Protein AF-A0A7S0E620-F1 (afdb_monomer_lite)

Secondary structure (DSSP, 8-state):
-HHHHHHHHHHHHHHHHHHHHS--SS---S--EEEE-S-TTSS-HHHHHHHHHHHHHTT-EEEEEES-STT-HHHHHHHHHH--SEEEE-TT--HHHHHHHHHHT--EEE-HHHHHHTT---GGGSHHHHHHHTT--EEE--SSHHHHT--HHHHHHHHHHHHT--HHHHHHHHHHHHHHSSS-HHHHHHHHHHHHHHHHHHHS---TTT------

pLDDT: mean 90.53, std 15.12, range [30.64, 98.69]

Radius of gyration: 18.93 Å; chains: 1; bounding box: 38×47×54 Å

Sequence (216 aa):
SLEDARETISIAIDAYESQSKGGGLRGGGVLVGVEMGGNPLRGNWDEFRPLFQQARDAGLRVSLHFAENKGYEDEHEKILEFGPDRLGHAVFMSQNITEKVLQKRTPVEVCITCHEAYYKVDRKKNVFGVLKSRNHPAVLCCDNACLLHTILSKEWEVAIETFKLTAEDVQQMILDNVDAIFADNVTKQKLRVQCENRIKSLFTKSDTSRYKISFT

Foldseek 3Di:
DLVVLLVVLVVLLVQLVVQVPPPDPDPDRPAAADEDDDDPVDDACVSCLVSRVVSVVSPHAYEYAACLDEPPQVRNVVVVVSPGQAYEANFHDDPVSLVSCLVSLRAYEHAQLCCCPPVVDDSLRGCVLVCVVSVRHYHYDNVCCVVSVDDSVVSVVSCCVNNVQDLVNVLVNCLSVLVSDSDDPVVSVVVNVVSVVVSCVVPVPPPVPPPPPPDD

Structure (mmCIF, N/CA/C/O backbone):
data_AF-A0A7S0E620-F1
#
_entry.id   AF-A0A7S0E620-F1
#
loop_
_atom_site.group_PDB
_atom_site.id
_atom_site.type_symbol
_atom_site.label_atom_id
_atom_site.label_alt_id
_atom_site.label_comp_id
_atom_site.label_asym_id
_atom_site.label_entity_id
_atom_site.label_seq_id
_atom_site.pdbx_PDB_ins_code
_atom_site.Cartn_x
_atom_site.Cartn_y
_atom_site.Cartn_z
_atom_site.occupancy
_atom_site.B_iso_or_equiv
_atom_site.auth_seq_id
_atom_site.auth_comp_id
_atom_site.auth_asym_id
_atom_site.auth_atom_id
_atom_site.pdbx_PDB_model_num
ATOM 1 N N . SER A 1 1 ? 18.032 -7.663 -9.673 1.00 85.94 1 SER A N 1
ATOM 2 C CA . SER A 1 1 ? 18.415 -7.121 -10.994 1.00 85.94 1 SER A CA 1
ATOM 3 C C . SER A 1 1 ? 17.194 -7.234 -11.912 1.00 85.94 1 SER A C 1
ATOM 5 O O . SER A 1 1 ? 16.187 -7.777 -11.466 1.00 85.94 1 SER A O 1
ATOM 7 N N . LEU A 1 2 ? 17.231 -6.748 -13.161 1.00 90.88 2 LEU A N 1
ATOM 8 C CA . LEU A 1 2 ? 16.135 -7.016 -14.111 1.00 90.88 2 LEU A CA 1
ATOM 9 C C . LEU A 1 2 ? 16.019 -8.517 -14.443 1.00 90.88 2 LEU A C 1
ATOM 11 O O . LEU A 1 2 ? 14.920 -9.022 -14.659 1.00 90.88 2 LEU A O 1
ATOM 15 N N . GLU A 1 3 ? 17.146 -9.230 -14.454 1.00 93.12 3 GLU A N 1
ATOM 16 C CA . GLU A 1 3 ? 17.208 -10.678 -14.667 1.00 93.12 3 GLU A CA 1
ATOM 17 C C . GLU A 1 3 ? 16.535 -11.434 -13.516 1.00 93.12 3 GLU A C 1
ATOM 19 O O . GLU A 1 3 ? 15.597 -12.189 -13.762 1.00 93.12 3 GLU A O 1
ATOM 24 N N . ASP A 1 4 ? 16.896 -11.119 -12.268 1.00 92.19 4 ASP A N 1
ATOM 25 C CA . ASP A 1 4 ? 16.291 -11.740 -11.080 1.00 92.19 4 ASP A CA 1
ATOM 26 C C . ASP A 1 4 ? 14.774 -11.483 -11.033 1.00 92.19 4 ASP A C 1
ATOM 28 O O . ASP A 1 4 ? 13.994 -12.355 -10.653 1.00 92.19 4 ASP A O 1
ATOM 32 N N . ALA A 1 5 ? 14.332 -10.282 -11.433 1.00 93.81 5 ALA A N 1
ATOM 33 C CA . ALA A 1 5 ? 12.910 -9.948 -11.487 1.00 93.81 5 ALA A CA 1
ATOM 34 C C . ALA A 1 5 ? 12.176 -10.768 -12.555 1.00 93.81 5 ALA A C 1
ATOM 36 O O . ALA A 1 5 ? 11.073 -11.247 -12.306 1.00 93.81 5 ALA A O 1
ATOM 37 N N . ARG A 1 6 ? 12.786 -10.970 -13.729 1.00 96.44 6 ARG A N 1
ATOM 38 C CA . ARG A 1 6 ? 12.220 -11.812 -14.791 1.00 96.44 6 ARG A CA 1
ATOM 39 C C . ARG A 1 6 ? 12.080 -13.260 -14.331 1.00 96.44 6 ARG A C 1
ATOM 41 O O . ARG A 1 6 ? 11.017 -13.845 -14.519 1.00 96.44 6 ARG A O 1
ATOM 48 N N . GLU A 1 7 ? 13.125 -13.812 -13.720 1.00 97.25 7 GLU A N 1
ATOM 49 C CA . GLU A 1 7 ? 13.103 -15.169 -13.170 1.00 97.25 7 GLU A CA 1
ATOM 50 C C . GLU A 1 7 ? 12.020 -15.308 -12.092 1.00 97.25 7 GLU A C 1
ATOM 52 O O . GLU A 1 7 ? 11.172 -16.197 -12.174 1.00 97.25 7 GLU A O 1
ATOM 57 N N . THR A 1 8 ? 11.976 -14.373 -11.139 1.00 96.62 8 THR A N 1
ATOM 58 C CA . THR A 1 8 ? 10.987 -14.364 -10.050 1.00 96.62 8 THR A CA 1
ATOM 59 C C . THR A 1 8 ? 9.556 -14.323 -10.584 1.00 96.62 8 THR A C 1
ATOM 61 O O . THR A 1 8 ? 8.703 -15.075 -10.118 1.00 96.62 8 THR A O 1
ATOM 64 N N . ILE A 1 9 ? 9.283 -13.471 -11.577 1.00 97.56 9 ILE A N 1
ATOM 65 C CA . ILE A 1 9 ? 7.953 -13.360 -12.185 1.00 97.56 9 ILE A CA 1
ATOM 66 C C . ILE A 1 9 ? 7.578 -14.648 -12.925 1.00 97.56 9 ILE A C 1
ATOM 68 O O . ILE A 1 9 ? 6.450 -15.111 -12.775 1.00 97.56 9 ILE A O 1
ATOM 72 N N . SER A 1 10 ? 8.513 -15.265 -13.656 1.00 97.94 10 SER A N 1
ATOM 73 C CA . SER A 1 10 ? 8.272 -16.554 -14.320 1.00 97.94 10 SER A CA 1
ATOM 74 C C . SER A 1 10 ? 7.906 -17.643 -13.308 1.00 97.94 10 SER A C 1
ATOM 76 O O . SER A 1 10 ? 6.883 -18.304 -13.461 1.00 97.94 10 SER A O 1
ATOM 78 N N . ILE A 1 11 ? 8.689 -17.776 -12.231 1.00 96.81 11 ILE A N 1
ATOM 79 C CA . ILE A 1 11 ? 8.435 -18.752 -11.161 1.00 96.81 11 ILE A CA 1
ATOM 80 C C . ILE A 1 11 ? 7.079 -18.488 -10.495 1.00 96.81 11 ILE A C 1
ATOM 82 O O . ILE A 1 11 ? 6.331 -19.425 -10.213 1.00 96.81 11 ILE A O 1
ATOM 86 N N . ALA A 1 12 ? 6.744 -17.219 -10.247 1.00 96.31 12 ALA A N 1
ATOM 87 C CA . ALA A 1 12 ? 5.470 -16.838 -9.651 1.00 96.31 12 ALA A CA 1
ATOM 88 C C . ALA A 1 12 ? 4.282 -17.238 -10.540 1.00 96.31 12 ALA A C 1
ATOM 90 O O . ALA A 1 12 ? 3.304 -17.791 -10.037 1.00 96.31 12 ALA A O 1
ATOM 91 N N . ILE A 1 13 ? 4.367 -17.008 -11.852 1.00 96.06 13 ILE A N 1
ATOM 92 C CA . ILE A 1 13 ? 3.321 -17.401 -12.806 1.00 96.06 13 ILE A CA 1
ATOM 93 C C . ILE A 1 13 ? 3.164 -18.926 -12.831 1.00 96.06 13 ILE A C 1
ATOM 95 O O . ILE A 1 13 ? 2.057 -19.426 -12.623 1.00 96.06 13 ILE A O 1
ATOM 99 N N . ASP A 1 14 ? 4.262 -19.671 -12.979 1.00 94.88 14 ASP A N 1
ATOM 100 C CA . ASP A 1 14 ? 4.233 -21.138 -13.021 1.00 94.88 14 ASP A CA 1
ATOM 101 C C . ASP A 1 14 ? 3.629 -21.735 -11.738 1.00 94.88 14 ASP A C 1
ATOM 103 O O . ASP A 1 14 ? 2.789 -22.645 -11.783 1.00 94.88 14 ASP A O 1
ATOM 107 N N . ALA A 1 15 ? 4.008 -21.194 -10.575 1.00 93.25 15 ALA A N 1
ATOM 108 C CA . ALA A 1 15 ? 3.460 -21.598 -9.285 1.00 93.25 15 ALA A CA 1
ATOM 109 C C . ALA A 1 15 ? 1.963 -21.265 -9.166 1.00 93.25 15 ALA A C 1
ATOM 111 O O . ALA A 1 15 ? 1.183 -22.112 -8.718 1.00 93.25 15 ALA A O 1
ATOM 112 N N . TYR A 1 16 ? 1.553 -20.066 -9.598 1.00 92.19 16 TYR A N 1
ATOM 113 C CA . TYR A 1 16 ? 0.163 -19.602 -9.571 1.00 92.19 16 TYR A CA 1
ATOM 114 C C . TYR A 1 16 ? -0.762 -20.437 -10.468 1.00 92.19 16 TYR A C 1
ATOM 116 O O . TYR A 1 16 ? -1.882 -20.792 -10.084 1.00 92.19 16 TYR A O 1
ATOM 124 N N . GLU A 1 17 ? -0.299 -20.814 -11.655 1.00 90.19 17 GLU A N 1
ATOM 125 C CA . GLU A 1 17 ? -1.063 -21.690 -12.536 1.00 90.19 17 GLU A CA 1
ATOM 126 C C . GLU A 1 17 ? -1.155 -23.116 -11.989 1.00 90.19 17 GLU A C 1
ATOM 128 O O . GLU A 1 17 ? -2.213 -23.750 -12.057 1.00 90.19 17 GLU A O 1
ATOM 133 N N . SER A 1 18 ? -0.059 -23.624 -11.423 1.00 88.88 18 SER A N 1
ATOM 134 C CA . SER A 1 18 ? 0.009 -24.983 -10.882 1.00 88.88 18 SER A CA 1
ATOM 135 C C . SER A 1 18 ? -0.943 -25.175 -9.700 1.00 88.88 18 SER A C 1
ATOM 137 O O . SER A 1 18 ? -1.674 -26.167 -9.655 1.00 88.88 18 SER A O 1
ATOM 139 N N . GLN A 1 19 ? -1.020 -24.203 -8.780 1.00 87.38 19 GLN A N 1
ATOM 140 C CA . GLN A 1 19 ? -1.990 -24.242 -7.674 1.00 87.38 19 GLN A CA 1
ATOM 141 C C . GLN A 1 19 ? -3.447 -24.174 -8.165 1.00 87.38 19 GLN A C 1
ATOM 143 O O . GLN A 1 19 ? -4.337 -24.740 -7.531 1.00 87.38 19 GLN A 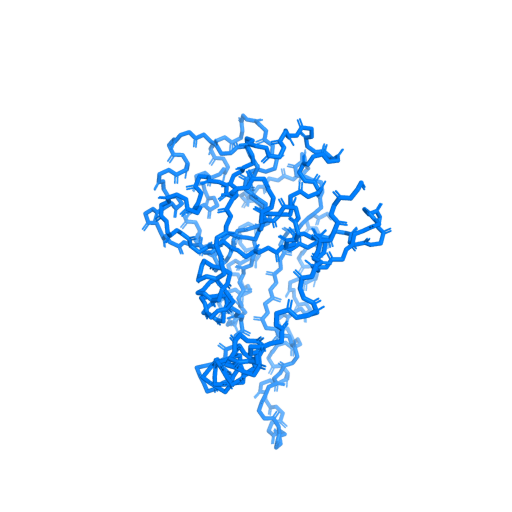O 1
ATOM 148 N N . SER A 1 20 ? -3.696 -23.525 -9.307 1.00 70.81 20 SER A N 1
ATOM 149 C CA . SER A 1 20 ? -5.040 -23.345 -9.870 1.00 70.81 20 SER A CA 1
ATOM 150 C C . SER A 1 20 ? -5.560 -24.604 -10.578 1.00 70.81 20 SER A C 1
ATOM 152 O O . SER A 1 20 ? -6.764 -24.854 -10.593 1.00 70.81 20 SER A O 1
ATOM 154 N N . LYS A 1 21 ? -4.662 -25.441 -11.117 1.00 64.19 21 LYS A N 1
ATOM 155 C CA . LYS A 1 21 ? -4.990 -26.707 -11.806 1.00 64.19 21 LYS A CA 1
ATOM 156 C C . LYS A 1 21 ? -5.215 -27.890 -10.840 1.00 64.19 21 LYS A C 1
ATOM 158 O O . LYS A 1 21 ? -5.783 -28.903 -11.237 1.00 64.19 21 LYS A O 1
ATOM 163 N N . GLY A 1 22 ? -4.795 -27.773 -9.576 1.00 57.44 22 GLY A N 1
ATOM 164 C CA . GLY A 1 22 ? -4.661 -28.891 -8.628 1.00 57.44 22 GLY A CA 1
ATOM 165 C C . GLY A 1 22 ? -5.920 -29.408 -7.913 1.00 57.44 22 GLY A C 1
ATOM 166 O O . GLY A 1 22 ? -5.788 -30.342 -7.129 1.00 57.44 22 GLY A O 1
ATOM 167 N N . GLY A 1 23 ? -7.118 -28.844 -8.123 1.00 46.34 23 GLY A N 1
ATOM 168 C CA . GLY A 1 23 ? -8.400 -29.438 -7.679 1.00 46.34 23 GLY A CA 1
ATOM 169 C C . GLY A 1 23 ? -8.529 -29.843 -6.194 1.00 46.34 23 GLY A C 1
ATOM 170 O O . GLY A 1 23 ? -9.404 -30.637 -5.849 1.00 46.34 23 GLY A O 1
ATOM 171 N N . GLY A 1 24 ? -7.669 -29.345 -5.302 1.00 42.50 24 GLY A N 1
ATOM 172 C CA . GLY A 1 24 ? -7.665 -29.718 -3.890 1.00 42.50 24 GLY A CA 1
ATOM 173 C C . GLY A 1 24 ? -8.804 -29.045 -3.127 1.00 42.50 24 GLY A C 1
ATOM 174 O O . GLY A 1 24 ? -8.999 -27.839 -3.228 1.00 42.50 24 GLY A O 1
ATOM 175 N N . LEU A 1 25 ? -9.521 -29.824 -2.312 1.00 40.50 25 LEU A N 1
ATOM 176 C CA . LEU A 1 25 ? -10.699 -29.487 -1.485 1.00 40.50 25 LEU A CA 1
ATOM 177 C C . LEU A 1 25 ? -10.496 -28.380 -0.413 1.00 40.50 25 LEU A C 1
ATOM 179 O O . LEU A 1 25 ? -11.262 -28.278 0.545 1.00 40.50 25 LEU A O 1
ATOM 183 N N . ARG A 1 26 ? -9.488 -27.521 -0.569 1.00 44.22 26 ARG A N 1
ATOM 184 C CA . ARG A 1 26 ? -9.335 -26.230 0.109 1.00 44.22 26 ARG A CA 1
ATOM 185 C C . ARG A 1 26 ? -9.048 -25.185 -0.968 1.00 44.22 26 ARG A C 1
ATOM 187 O O . ARG A 1 26 ? -7.893 -24.941 -1.289 1.00 44.22 26 ARG A O 1
ATOM 194 N N . GLY A 1 27 ? -10.099 -24.615 -1.559 1.00 44.00 27 GLY A N 1
ATOM 195 C CA . GLY A 1 27 ? -9.957 -23.505 -2.503 1.00 44.00 27 GLY A CA 1
ATOM 196 C C . GLY A 1 27 ? -9.117 -22.391 -1.875 1.00 44.00 27 GLY A C 1
ATOM 197 O O . GLY A 1 27 ? -9.493 -21.858 -0.835 1.00 44.00 27 GLY A O 1
ATOM 198 N N . GLY A 1 28 ? -7.954 -22.107 -2.454 1.00 58.75 28 GLY A N 1
ATOM 199 C CA . GLY A 1 28 ? -7.023 -21.111 -1.930 1.00 58.75 28 GLY A CA 1
ATOM 200 C C . GLY A 1 28 ? -5.583 -21.489 -2.229 1.00 58.75 28 GLY A C 1
ATOM 201 O O . GLY A 1 28 ? -4.898 -22.056 -1.382 1.00 58.75 28 GLY A O 1
ATOM 202 N N . GLY A 1 29 ? -5.127 -21.180 -3.441 1.00 73.69 29 GLY A N 1
ATOM 203 C CA . GLY A 1 29 ? -3.698 -21.146 -3.719 1.00 73.69 29 GLY A CA 1
ATOM 204 C C . GLY A 1 29 ? -2.985 -20.166 -2.779 1.00 73.69 29 GLY A C 1
ATOM 205 O O . GLY A 1 29 ? -3.572 -19.171 -2.355 1.00 73.69 29 GLY A O 1
ATOM 206 N N . VAL A 1 30 ? -1.743 -20.471 -2.406 1.00 84.12 30 VAL A N 1
ATOM 207 C CA . VAL A 1 30 ? -0.972 -19.673 -1.434 1.00 84.12 30 VAL A CA 1
ATOM 208 C C . VAL A 1 30 ? -0.365 -18.420 -2.059 1.00 84.12 30 VAL A C 1
ATOM 210 O O . VAL A 1 30 ? -0.164 -17.425 -1.367 1.00 84.12 30 VAL A O 1
ATOM 213 N N . LEU A 1 31 ? -0.094 -18.454 -3.364 1.00 92.38 31 LEU A N 1
ATOM 214 C CA . LEU A 1 31 ? 0.428 -17.315 -4.100 1.00 92.38 31 LEU A CA 1
ATOM 215 C C . LEU A 1 31 ? -0.738 -16.504 -4.666 1.00 92.38 31 LEU A C 1
ATOM 217 O O . LEU A 1 31 ? -1.555 -17.028 -5.417 1.00 92.38 31 LEU A O 1
ATOM 221 N N . VAL A 1 32 ? -0.832 -15.228 -4.302 1.00 93.69 32 VAL A N 1
ATOM 222 C CA . VAL A 1 32 ? -1.973 -14.368 -4.679 1.00 93.69 32 VAL A CA 1
ATOM 223 C C . VAL A 1 32 ? -1.565 -13.132 -5.474 1.00 93.69 32 VAL A C 1
ATOM 225 O O . VAL A 1 32 ? -2.414 -12.465 -6.064 1.00 93.69 32 VAL A O 1
ATOM 228 N N . GLY A 1 33 ? -0.275 -12.817 -5.501 1.00 96.06 33 GLY A N 1
ATOM 229 C CA . GLY A 1 33 ? 0.243 -11.641 -6.171 1.00 96.06 33 GLY A CA 1
ATOM 230 C C . GLY A 1 33 ? 1.756 -11.541 -6.088 1.00 96.06 33 GLY A C 1
ATOM 231 O O . GLY A 1 33 ? 2.414 -12.377 -5.470 1.00 96.06 33 GLY A O 1
ATOM 232 N N . VAL A 1 34 ? 2.273 -10.497 -6.718 1.00 97.69 34 VAL A N 1
ATOM 233 C CA . VAL A 1 34 ? 3.689 -10.136 -6.756 1.00 97.69 34 VAL A CA 1
ATOM 234 C C . VAL A 1 34 ? 3.859 -8.683 -6.337 1.00 97.69 34 VAL A C 1
ATOM 236 O O . VAL A 1 34 ? 2.945 -7.867 -6.491 1.00 97.69 34 VAL A O 1
ATOM 239 N N . GLU A 1 35 ? 5.036 -8.363 -5.815 1.00 96.44 35 GLU A N 1
ATOM 240 C CA . GLU A 1 35 ? 5.380 -7.016 -5.382 1.00 96.44 35 GLU A CA 1
ATOM 241 C C . GLU A 1 35 ? 6.769 -6.607 -5.869 1.00 96.44 35 GLU A C 1
ATOM 243 O O . GLU A 1 35 ? 7.681 -7.434 -5.917 1.00 96.44 35 GLU A O 1
ATOM 248 N N . MET A 1 36 ? 6.923 -5.330 -6.228 1.00 93.19 36 MET A N 1
ATOM 249 C CA . MET A 1 36 ? 8.237 -4.718 -6.431 1.00 93.19 36 MET A CA 1
ATOM 250 C C . MET A 1 36 ? 8.667 -3.970 -5.174 1.00 93.19 36 MET A C 1
ATOM 252 O O . MET A 1 36 ? 8.027 -2.985 -4.810 1.00 93.19 36 MET A O 1
ATOM 256 N N . GLY A 1 37 ? 9.780 -4.400 -4.584 1.00 88.00 37 GLY A N 1
ATOM 257 C CA . GLY A 1 37 ? 10.518 -3.662 -3.558 1.00 88.00 37 GLY A CA 1
ATOM 258 C C . GLY A 1 37 ? 12.003 -3.553 -3.916 1.00 88.00 37 GLY A C 1
ATOM 259 O O . GLY A 1 37 ? 12.407 -3.811 -5.052 1.00 88.00 37 GLY A O 1
ATOM 260 N N . GLY A 1 38 ? 12.840 -3.204 -2.940 1.00 87.00 38 GLY A N 1
ATOM 261 C CA . GLY A 1 38 ? 14.294 -3.109 -3.107 1.00 87.00 38 GLY A CA 1
ATOM 262 C C . GLY A 1 38 ? 14.806 -1.673 -3.035 1.00 87.00 38 GLY A C 1
ATOM 263 O O . GLY A 1 38 ? 14.247 -0.850 -2.325 1.00 87.00 38 GLY A O 1
ATOM 264 N N . ASN A 1 39 ? 15.917 -1.373 -3.715 1.00 88.75 39 ASN A N 1
ATOM 265 C CA . ASN A 1 39 ? 16.466 -0.016 -3.728 1.00 88.75 39 ASN A CA 1
ATOM 266 C C . ASN A 1 39 ? 15.755 0.813 -4.810 1.00 88.75 39 ASN A C 1
ATOM 268 O O . ASN A 1 39 ? 16.028 0.579 -5.990 1.00 88.75 39 ASN A O 1
ATOM 272 N N . PRO A 1 40 ? 14.930 1.808 -4.442 1.00 86.31 40 PRO A N 1
ATOM 273 C CA . PRO A 1 40 ? 14.127 2.550 -5.406 1.00 86.31 40 PRO A CA 1
ATOM 274 C C . PRO A 1 40 ? 14.979 3.478 -6.291 1.00 86.31 40 PRO A C 1
ATOM 276 O O . PRO A 1 40 ? 14.474 4.046 -7.247 1.00 86.31 40 PRO A O 1
ATOM 279 N N . LEU A 1 41 ? 16.276 3.661 -6.005 1.00 87.94 41 LEU A N 1
ATOM 280 C CA . LEU A 1 41 ? 17.216 4.413 -6.851 1.00 87.94 41 LEU A CA 1
ATOM 281 C C . LEU A 1 41 ? 17.872 3.549 -7.941 1.00 87.94 41 LEU A C 1
ATOM 283 O O . LEU A 1 41 ? 18.778 4.017 -8.635 1.00 87.94 41 LEU A O 1
ATOM 287 N N . ARG A 1 42 ? 17.507 2.265 -8.052 1.00 86.75 42 ARG A N 1
ATOM 288 C CA . ARG A 1 42 ? 18.087 1.342 -9.034 1.00 86.75 42 ARG A CA 1
ATOM 289 C C . ARG A 1 42 ? 17.020 0.764 -9.949 1.00 86.75 42 ARG A C 1
ATOM 291 O O . ARG A 1 42 ? 16.009 0.255 -9.488 1.00 86.75 42 ARG A O 1
ATOM 298 N N . GLY A 1 43 ? 17.357 0.713 -11.236 1.00 84.50 43 GLY A N 1
ATOM 299 C CA . GLY A 1 43 ? 16.463 0.226 -12.279 1.00 84.50 43 GLY A CA 1
ATOM 300 C C . GLY A 1 43 ? 15.631 1.349 -12.893 1.00 84.50 43 GLY A C 1
ATOM 301 O O . GLY A 1 43 ? 15.778 2.510 -12.522 1.00 84.50 43 GLY A O 1
ATOM 302 N N . ASN A 1 44 ? 14.802 0.994 -13.868 1.00 88.50 44 ASN A N 1
ATOM 303 C CA . ASN A 1 44 ? 13.879 1.900 -14.538 1.00 88.50 44 ASN A CA 1
ATOM 304 C C . ASN A 1 44 ? 12.521 1.207 -14.652 1.00 88.50 44 ASN A C 1
ATOM 306 O O . ASN A 1 44 ? 12.443 0.120 -15.229 1.00 88.50 44 ASN A O 1
ATOM 310 N N . TRP A 1 45 ? 11.457 1.832 -14.138 1.00 93.81 45 TRP A N 1
ATOM 311 C CA . TRP A 1 45 ? 10.100 1.292 -14.219 1.00 93.81 45 TRP A CA 1
ATOM 312 C C . TRP A 1 45 ? 9.702 0.800 -15.619 1.00 93.81 45 TRP A C 1
ATOM 314 O O . TRP A 1 45 ? 9.056 -0.241 -15.731 1.00 93.81 45 TRP A O 1
ATOM 324 N N . ASP A 1 46 ? 10.123 1.479 -16.691 1.00 95.31 46 ASP A N 1
ATOM 325 C CA . ASP A 1 46 ? 9.780 1.083 -18.063 1.00 95.31 46 ASP A CA 1
ATOM 326 C C . ASP A 1 46 ? 10.301 -0.323 -18.426 1.00 95.31 46 ASP A C 1
ATOM 328 O O . ASP A 1 46 ? 9.677 -1.024 -19.223 1.00 95.31 46 ASP A O 1
ATOM 332 N N . GLU A 1 47 ? 11.400 -0.771 -17.810 1.00 95.31 47 GLU A N 1
ATOM 333 C CA . GLU A 1 47 ? 11.959 -2.116 -18.003 1.00 95.31 47 GLU A CA 1
ATOM 334 C C . GLU A 1 47 ? 11.213 -3.182 -17.187 1.00 95.31 47 GLU A C 1
ATOM 336 O O . GLU A 1 47 ? 11.082 -4.326 -17.629 1.00 95.31 47 GLU A O 1
ATOM 341 N N . PHE A 1 48 ? 10.697 -2.818 -16.009 1.00 96.00 48 PHE A N 1
ATOM 342 C CA . PHE A 1 48 ? 9.955 -3.730 -15.130 1.00 96.00 48 PHE A CA 1
ATOM 343 C C . PHE A 1 48 ? 8.475 -3.838 -15.500 1.00 96.00 48 PHE A C 1
ATOM 345 O O . PHE A 1 48 ? 7.869 -4.894 -15.303 1.00 96.00 48 PHE A O 1
ATOM 352 N N . ARG A 1 49 ? 7.884 -2.784 -16.072 1.00 97.38 49 ARG A N 1
ATOM 353 C CA . ARG A 1 49 ? 6.462 -2.724 -16.433 1.00 97.38 49 ARG A CA 1
ATOM 354 C C . ARG A 1 49 ? 5.990 -3.943 -17.245 1.00 97.38 49 ARG A C 1
ATOM 356 O O . ARG A 1 49 ? 4.955 -4.502 -16.877 1.00 97.38 49 ARG A O 1
ATOM 363 N N . PRO A 1 50 ? 6.699 -4.420 -18.292 1.00 98.00 50 PRO A N 1
ATOM 364 C CA . PRO A 1 50 ? 6.277 -5.608 -19.037 1.00 98.00 50 PRO A CA 1
ATOM 365 C C . PRO A 1 50 ? 6.256 -6.891 -18.197 1.00 98.00 50 PRO A C 1
ATOM 367 O O . PRO A 1 50 ? 5.483 -7.796 -18.501 1.00 98.00 50 PRO A O 1
ATOM 370 N N . LEU A 1 51 ? 7.086 -6.993 -17.154 1.00 97.94 51 LEU A N 1
ATOM 371 C CA . LEU A 1 51 ? 7.117 -8.157 -16.263 1.00 97.94 51 LEU A CA 1
ATOM 372 C C . LEU A 1 51 ? 5.886 -8.171 -15.348 1.00 97.94 51 LEU A C 1
ATOM 374 O O . LEU A 1 51 ? 5.197 -9.182 -15.237 1.00 97.94 51 LEU A O 1
ATOM 378 N N . PHE A 1 52 ? 5.542 -7.026 -14.756 1.00 98.12 52 PHE A N 1
ATOM 379 C CA . PHE A 1 52 ? 4.326 -6.908 -13.946 1.00 98.12 52 PHE A CA 1
ATOM 380 C C . PHE A 1 52 ? 3.046 -7.021 -14.780 1.00 98.12 52 PHE A C 1
ATOM 382 O O . PHE A 1 52 ? 2.033 -7.507 -14.275 1.00 98.12 52 PHE A O 1
ATOM 389 N N . GLN A 1 53 ? 3.084 -6.628 -16.058 1.00 98.44 53 GLN A N 1
ATOM 390 C CA . GLN A 1 53 ? 1.985 -6.892 -16.985 1.00 98.44 53 GLN A CA 1
ATOM 391 C C . GLN A 1 53 ? 1.792 -8.398 -17.208 1.00 98.44 53 GLN A C 1
ATOM 393 O O . GLN A 1 53 ? 0.668 -8.868 -17.085 1.00 98.44 53 GLN A O 1
ATOM 398 N N . GLN A 1 54 ? 2.867 -9.165 -17.427 1.00 98.31 54 GLN A N 1
ATOM 399 C CA . GLN A 1 54 ? 2.785 -10.628 -17.561 1.00 98.31 54 GLN A CA 1
ATOM 400 C C . GLN A 1 54 ? 2.178 -11.292 -16.319 1.00 98.31 54 GLN A C 1
ATOM 402 O O . GLN A 1 54 ? 1.302 -12.145 -16.444 1.00 98.31 54 GLN A O 1
ATOM 407 N N . ALA A 1 55 ? 2.591 -10.875 -15.117 1.00 97.75 55 ALA A N 1
ATOM 408 C CA . ALA A 1 55 ? 2.005 -11.389 -13.879 1.00 97.75 55 ALA A CA 1
ATOM 409 C C . ALA A 1 55 ? 0.497 -11.091 -13.794 1.00 97.75 55 ALA A C 1
ATOM 411 O O . ALA A 1 55 ? -0.294 -11.982 -13.478 1.00 97.75 55 ALA A O 1
ATOM 412 N N . ARG A 1 56 ? 0.087 -9.859 -14.128 1.00 97.38 56 ARG A N 1
ATOM 413 C CA . ARG A 1 56 ? -1.329 -9.466 -14.160 1.00 97.38 56 ARG A CA 1
ATOM 414 C C . ARG A 1 56 ? -2.125 -10.284 -15.175 1.00 97.38 56 ARG A C 1
ATOM 416 O O . ARG A 1 56 ? -3.222 -10.733 -14.853 1.00 97.38 56 ARG A O 1
ATOM 423 N N . ASP A 1 57 ? -1.575 -10.493 -16.368 1.00 97.38 57 ASP A N 1
ATOM 424 C CA . ASP A 1 57 ? -2.218 -11.263 -17.438 1.00 97.38 57 ASP A CA 1
ATOM 425 C C . ASP A 1 57 ? -2.413 -12.737 -17.037 1.00 97.38 57 ASP A C 1
ATOM 427 O O . ASP A 1 57 ? -3.404 -13.355 -17.424 1.00 97.38 57 ASP A O 1
ATOM 431 N N . ALA A 1 58 ? -1.533 -13.276 -16.185 1.00 95.75 58 ALA A N 1
ATOM 432 C CA . ALA A 1 58 ? -1.675 -14.600 -15.574 1.00 95.75 58 ALA A CA 1
ATOM 433 C C . ALA A 1 58 ? -2.678 -14.654 -14.399 1.00 95.75 58 ALA A C 1
ATOM 435 O O . ALA A 1 58 ? -2.959 -15.731 -13.876 1.00 95.75 58 ALA A O 1
ATOM 436 N N . GLY A 1 59 ? -3.231 -13.514 -13.969 1.00 94.25 59 GLY A N 1
ATOM 437 C CA . GLY A 1 59 ? -4.218 -13.416 -12.887 1.00 94.25 59 GLY A CA 1
ATOM 438 C C . GLY A 1 59 ? -3.649 -13.081 -11.503 1.00 94.25 59 GLY A C 1
ATOM 439 O O . GLY A 1 59 ? -4.416 -12.984 -10.540 1.00 94.25 59 GLY A O 1
ATOM 440 N N . LEU A 1 60 ? -2.334 -12.865 -11.381 1.00 96.25 60 LEU A N 1
ATOM 441 C CA . LEU A 1 60 ? -1.716 -12.407 -10.134 1.00 96.25 60 LEU A CA 1
ATOM 442 C C . LEU A 1 60 ? -2.072 -10.942 -9.856 1.00 96.25 60 LEU A C 1
ATOM 444 O O . LEU A 1 60 ? -2.112 -10.102 -10.756 1.00 96.25 60 LEU A O 1
ATOM 448 N N . ARG A 1 61 ? -2.282 -10.619 -8.578 1.00 97.69 61 ARG A N 1
ATOM 449 C CA . ARG A 1 61 ? -2.384 -9.228 -8.117 1.00 97.69 61 ARG A CA 1
ATOM 450 C C . ARG A 1 61 ? -1.012 -8.565 -8.085 1.00 97.69 61 ARG A C 1
ATOM 452 O O . ARG A 1 61 ? -0.004 -9.244 -7.906 1.00 97.69 61 ARG A O 1
ATOM 459 N N . VAL A 1 62 ? -0.974 -7.243 -8.212 1.00 98.38 62 VAL A N 1
ATOM 460 C CA . VAL A 1 62 ? 0.275 -6.474 -8.216 1.00 98.38 62 VAL A CA 1
ATOM 461 C C . VAL A 1 62 ? 0.247 -5.384 -7.148 1.00 98.38 62 VAL A C 1
ATOM 463 O O . VAL A 1 62 ? -0.625 -4.518 -7.154 1.00 98.38 62 VAL A O 1
ATOM 466 N N . SER A 1 63 ? 1.233 -5.410 -6.255 1.00 98.12 63 SER A N 1
ATOM 467 C CA . SER A 1 63 ? 1.578 -4.313 -5.341 1.00 98.12 63 SER A CA 1
ATOM 468 C C . SER A 1 63 ? 2.906 -3.701 -5.788 1.00 98.12 63 SER A C 1
ATOM 470 O O . SER A 1 63 ? 3.734 -4.396 -6.372 1.00 98.12 63 SER A O 1
ATOM 472 N N . LEU A 1 64 ? 3.128 -2.407 -5.574 1.00 97.62 64 LEU A N 1
ATOM 473 C CA . LEU A 1 64 ? 4.398 -1.759 -5.919 1.00 97.62 64 LEU A CA 1
ATOM 474 C C . LEU A 1 64 ? 4.793 -0.782 -4.817 1.00 97.62 64 LEU A C 1
ATOM 476 O O . LEU A 1 64 ? 3.975 0.064 -4.447 1.00 97.62 64 LEU A O 1
ATOM 480 N N . HIS A 1 65 ? 6.045 -0.841 -4.353 1.00 97.31 65 HIS A N 1
ATOM 481 C CA . HIS A 1 65 ? 6.647 0.278 -3.630 1.00 97.31 65 HIS A CA 1
ATOM 482 C C . HIS A 1 65 ? 6.536 1.537 -4.495 1.00 97.31 65 HIS A C 1
ATOM 484 O O . HIS A 1 65 ? 6.843 1.527 -5.690 1.00 97.31 65 HIS A O 1
ATOM 490 N N . PHE A 1 66 ? 6.037 2.616 -3.902 1.00 97.50 66 PHE A N 1
ATOM 491 C CA . PHE A 1 66 ? 5.603 3.793 -4.633 1.00 97.50 66 PHE A CA 1
ATOM 492 C C . PHE A 1 66 ? 6.035 5.068 -3.921 1.00 97.50 66 PHE A C 1
ATOM 494 O O . PHE A 1 66 ? 5.865 5.211 -2.712 1.00 97.50 66 PHE A O 1
ATOM 501 N N . ALA A 1 67 ? 6.560 6.026 -4.685 1.00 96.75 67 ALA A N 1
ATOM 502 C CA . ALA A 1 67 ? 6.975 7.336 -4.192 1.00 96.75 67 ALA A CA 1
ATOM 503 C C . ALA A 1 67 ? 7.884 7.304 -2.950 1.00 96.75 67 ALA A C 1
ATOM 505 O O . ALA A 1 67 ? 7.766 8.137 -2.055 1.00 96.75 67 ALA A O 1
ATOM 506 N N . GLU A 1 68 ? 8.823 6.359 -2.906 1.00 95.50 68 GLU A N 1
ATOM 507 C CA . GLU A 1 68 ? 9.873 6.289 -1.879 1.00 95.50 68 GLU A CA 1
ATOM 508 C C . GLU A 1 68 ? 11.036 7.258 -2.141 1.00 95.50 68 GLU A C 1
ATOM 510 O O . GLU A 1 68 ? 11.832 7.533 -1.243 1.00 95.50 68 GLU A O 1
ATOM 515 N N . ASN A 1 69 ? 11.103 7.848 -3.341 1.00 93.00 69 ASN A N 1
ATOM 516 C CA . ASN A 1 69 ? 12.099 8.847 -3.724 1.00 93.00 69 ASN A CA 1
ATOM 517 C C . ASN A 1 69 ? 11.472 10.212 -4.021 1.00 93.00 69 ASN A C 1
ATOM 519 O O . ASN A 1 69 ? 10.365 10.323 -4.545 1.00 93.00 69 ASN A O 1
ATOM 523 N N . LYS A 1 70 ? 12.232 11.279 -3.763 1.00 93.12 70 LYS A N 1
ATOM 524 C CA . LYS A 1 70 ? 11.867 12.647 -4.160 1.00 93.12 70 LYS A CA 1
ATOM 525 C C . LYS A 1 70 ? 12.288 12.920 -5.602 1.00 93.12 70 LYS A C 1
ATOM 527 O O . LYS A 1 70 ? 13.389 12.547 -5.987 1.00 93.12 70 LYS A O 1
ATOM 532 N N . GLY A 1 71 ? 11.464 13.655 -6.351 1.00 90.88 71 GLY A N 1
ATOM 533 C CA . GLY A 1 71 ? 11.814 14.156 -7.689 1.00 90.88 71 GLY A CA 1
ATOM 534 C C . GLY A 1 71 ? 11.590 13.178 -8.849 1.00 90.88 71 GLY A C 1
ATOM 535 O O . GLY A 1 71 ? 11.956 13.505 -9.969 1.00 90.88 71 GLY A O 1
ATOM 536 N N . TYR A 1 72 ? 10.967 12.021 -8.605 1.00 94.19 72 TYR A N 1
ATOM 537 C CA . TYR A 1 72 ? 10.665 10.994 -9.617 1.00 94.19 72 TYR A CA 1
ATOM 538 C C . TYR A 1 72 ? 9.197 11.054 -10.075 1.00 94.19 72 TYR A C 1
ATOM 540 O O . TYR A 1 72 ? 8.532 10.033 -10.218 1.00 94.19 72 TYR A O 1
ATOM 548 N N . GLU A 1 73 ? 8.655 12.262 -10.268 1.00 94.25 73 GLU A N 1
ATOM 549 C CA . GLU A 1 73 ? 7.225 12.444 -10.562 1.00 94.25 73 GLU A CA 1
ATOM 550 C C . GLU A 1 73 ? 6.790 11.712 -11.840 1.00 94.25 73 GLU A C 1
ATOM 552 O O . GLU A 1 73 ? 5.786 11.007 -11.800 1.00 94.25 73 GLU A O 1
ATOM 557 N N . ASP A 1 74 ? 7.591 11.757 -12.908 1.00 95.50 74 ASP A N 1
ATOM 558 C CA . ASP A 1 74 ? 7.318 11.035 -14.159 1.00 95.50 74 ASP A CA 1
ATOM 559 C C . ASP A 1 74 ? 7.176 9.516 -13.951 1.00 95.50 74 ASP A C 1
ATOM 561 O O . ASP A 1 74 ? 6.298 8.876 -14.530 1.00 95.50 74 ASP A O 1
ATOM 565 N N . GLU A 1 75 ? 8.020 8.914 -13.106 1.00 95.50 75 GLU A N 1
ATOM 566 C CA . GLU A 1 75 ? 7.923 7.486 -12.782 1.00 95.50 75 GLU A CA 1
ATOM 567 C C . GLU A 1 75 ? 6.676 7.195 -11.942 1.00 95.50 75 GLU A C 1
ATOM 569 O O . GLU A 1 75 ? 5.949 6.236 -12.213 1.00 95.50 75 GLU A O 1
ATOM 574 N N . HIS A 1 76 ? 6.375 8.057 -10.965 1.00 96.75 76 HIS A N 1
ATOM 575 C CA . HIS A 1 76 ? 5.164 7.933 -10.160 1.00 96.75 76 HIS A CA 1
ATOM 576 C C . HIS A 1 76 ? 3.905 7.993 -11.041 1.00 96.75 76 HIS A C 1
ATOM 578 O O . HIS A 1 76 ? 2.979 7.204 -10.848 1.00 96.75 76 HIS A O 1
ATOM 584 N N . GLU A 1 77 ? 3.864 8.879 -12.041 1.00 97.25 77 GLU A N 1
ATOM 585 C CA . GLU A 1 77 ? 2.753 8.946 -12.993 1.00 97.25 77 GLU A CA 1
ATOM 586 C C . GLU A 1 77 ? 2.605 7.643 -13.782 1.00 97.25 77 GLU A C 1
ATOM 588 O O . GLU A 1 77 ? 1.517 7.064 -13.794 1.00 97.25 77 GLU A O 1
ATOM 593 N N . LYS A 1 78 ? 3.698 7.122 -14.350 1.00 97.50 78 LYS A N 1
ATOM 594 C CA . LYS A 1 78 ? 3.688 5.858 -15.104 1.00 97.50 78 LYS A CA 1
ATOM 595 C C . LYS A 1 78 ? 3.250 4.660 -14.258 1.00 97.50 78 LYS A C 1
ATOM 597 O O . LYS A 1 78 ? 2.562 3.768 -14.763 1.00 97.50 78 LYS A O 1
ATOM 602 N N . ILE A 1 79 ? 3.626 4.613 -12.979 1.00 97.19 79 ILE A N 1
ATOM 603 C CA . ILE A 1 79 ? 3.171 3.564 -12.055 1.00 97.19 79 ILE A CA 1
ATOM 604 C C . ILE A 1 79 ? 1.662 3.696 -11.798 1.00 97.19 79 ILE A C 1
ATOM 606 O O . ILE A 1 79 ? 0.932 2.705 -11.859 1.00 97.19 79 ILE A O 1
ATOM 610 N N . LEU A 1 80 ? 1.153 4.911 -11.569 1.00 97.62 80 LEU A N 1
ATOM 611 C CA . LEU A 1 80 ? -0.287 5.127 -11.391 1.00 97.62 80 LEU A CA 1
ATOM 612 C C . LEU A 1 80 ? -1.092 4.826 -12.660 1.00 97.62 80 LEU A C 1
ATOM 614 O O . LEU A 1 80 ? -2.231 4.360 -12.558 1.00 97.62 80 LEU A O 1
ATOM 618 N N . GLU A 1 81 ? -0.535 5.083 -13.841 1.00 97.56 81 GLU A N 1
ATOM 619 C CA . GLU A 1 81 ? -1.121 4.708 -15.132 1.00 97.56 81 GLU A CA 1
ATOM 620 C C . GLU A 1 81 ? -1.206 3.194 -15.306 1.00 97.56 81 GLU A C 1
ATOM 622 O O . GLU A 1 81 ? -2.245 2.694 -15.736 1.00 97.56 81 GLU A O 1
ATOM 627 N N . PHE A 1 82 ? -0.164 2.457 -14.908 1.00 98.12 82 PHE A N 1
ATOM 628 C CA . PHE A 1 82 ? -0.210 0.995 -14.852 1.00 98.12 82 PHE A CA 1
ATOM 629 C C . PHE A 1 82 ? -1.294 0.487 -13.890 1.00 98.12 82 PHE A C 1
ATOM 631 O O . PHE A 1 82 ? -1.920 -0.540 -14.147 1.00 98.12 82 PHE A O 1
ATOM 638 N N . GLY A 1 83 ? -1.544 1.215 -12.798 1.00 97.62 83 GLY A N 1
ATOM 639 C CA . GLY A 1 83 ? -2.645 0.947 -11.875 1.00 97.62 83 GLY A CA 1
ATOM 640 C C . GLY A 1 83 ? -2.452 -0.355 -11.096 1.00 97.62 83 GLY A C 1
ATOM 641 O O . GLY A 1 83 ? -3.192 -1.315 -11.348 1.00 97.62 83 GLY A O 1
ATOM 642 N N . PRO A 1 84 ? -1.453 -0.437 -10.197 1.00 98.06 84 PRO A N 1
ATOM 643 C CA . PRO A 1 84 ? -1.311 -1.578 -9.298 1.00 98.06 84 PRO A CA 1
ATOM 644 C C . PRO A 1 84 ? -2.531 -1.695 -8.374 1.00 98.06 84 PRO A C 1
ATOM 646 O O . PRO A 1 84 ? -3.245 -0.719 -8.127 1.00 98.06 84 PRO A O 1
ATOM 649 N N . ASP A 1 85 ? -2.772 -2.898 -7.860 1.00 98.38 85 ASP A N 1
ATOM 650 C CA . ASP A 1 85 ? -3.877 -3.168 -6.944 1.00 98.38 85 ASP A CA 1
ATOM 651 C C . ASP A 1 85 ? -3.656 -2.510 -5.569 1.00 98.38 85 ASP A C 1
ATOM 653 O O . ASP A 1 85 ? -4.634 -2.191 -4.893 1.00 98.38 85 ASP A O 1
ATOM 657 N N . ARG A 1 86 ? -2.394 -2.288 -5.161 1.00 98.44 86 ARG A N 1
ATOM 658 C CA . ARG A 1 86 ? -1.996 -1.523 -3.963 1.00 98.44 86 ARG A CA 1
ATOM 659 C C . ARG A 1 86 ? -0.699 -0.741 -4.184 1.00 98.44 86 ARG A C 1
ATOM 661 O O . ARG A 1 86 ? 0.092 -1.075 -5.065 1.00 98.44 86 ARG A O 1
ATOM 668 N N . LEU A 1 87 ? -0.498 0.297 -3.375 1.00 98.56 87 LEU A N 1
ATOM 669 C CA . LEU A 1 87 ? 0.713 1.119 -3.350 1.00 98.56 87 LEU A CA 1
ATOM 670 C C . LEU A 1 87 ? 1.413 0.968 -1.997 1.00 98.56 87 LEU A C 1
ATOM 672 O O . LEU A 1 87 ? 0.807 1.239 -0.963 1.00 98.56 87 LEU A O 1
ATOM 676 N N . GLY A 1 88 ? 2.684 0.583 -2.006 1.00 98.12 88 GLY A N 1
ATOM 677 C CA . GLY A 1 88 ? 3.536 0.542 -0.823 1.00 98.12 88 GLY A CA 1
ATOM 678 C C . GLY A 1 88 ? 4.126 1.916 -0.510 1.00 98.12 88 GLY A C 1
ATOM 679 O O . GLY A 1 88 ? 4.664 2.581 -1.395 1.00 98.12 88 GLY A O 1
ATOM 680 N N . HIS A 1 89 ? 4.058 2.324 0.754 1.00 97.75 89 HIS A N 1
ATOM 681 C CA . HIS A 1 89 ? 4.659 3.526 1.337 1.00 97.75 89 HIS A CA 1
ATOM 682 C C . HIS A 1 89 ? 4.049 4.870 0.921 1.00 97.75 89 HIS A C 1
ATOM 684 O O . HIS A 1 89 ? 3.447 5.544 1.759 1.00 97.75 89 HIS A O 1
ATOM 690 N N . ALA A 1 90 ? 4.220 5.293 -0.335 1.00 97.62 90 ALA A N 1
ATOM 691 C CA . ALA A 1 90 ? 3.767 6.590 -0.852 1.00 97.62 90 ALA A CA 1
ATOM 692 C C . ALA A 1 90 ? 4.342 7.823 -0.109 1.00 97.62 90 ALA A C 1
ATOM 694 O O . ALA A 1 90 ? 3.642 8.810 0.128 1.00 97.62 90 ALA A O 1
ATOM 695 N N . VAL A 1 91 ? 5.622 7.776 0.279 1.00 97.38 91 VAL A N 1
ATOM 696 C CA . VAL A 1 91 ? 6.242 8.742 1.212 1.00 97.38 91 VAL A CA 1
ATOM 697 C C . VAL A 1 91 ? 6.350 10.164 0.651 1.00 97.38 91 VAL A C 1
ATOM 699 O O . VAL A 1 91 ? 6.036 11.135 1.340 1.00 97.38 91 VAL A O 1
ATOM 702 N N . PHE A 1 92 ? 6.825 10.303 -0.586 1.00 97.06 92 PHE A N 1
ATOM 703 C CA . PHE A 1 92 ? 7.203 11.574 -1.210 1.00 97.06 92 PHE A CA 1
ATOM 704 C C . PHE A 1 92 ? 6.339 11.903 -2.429 1.00 97.06 92 PHE A C 1
ATOM 706 O O . PHE A 1 92 ? 6.837 12.327 -3.473 1.00 97.06 92 PHE A O 1
ATOM 713 N N . MET A 1 93 ? 5.025 11.722 -2.303 1.00 95.94 93 MET A N 1
ATOM 714 C CA . MET A 1 93 ? 4.089 12.141 -3.344 1.00 95.94 93 MET A CA 1
ATOM 715 C C . MET A 1 93 ? 4.072 13.666 -3.499 1.00 95.94 93 MET A C 1
ATOM 717 O O . MET A 1 93 ? 3.993 14.406 -2.516 1.00 95.94 93 MET A O 1
ATOM 721 N N . SER A 1 94 ? 4.087 14.139 -4.748 1.00 96.50 94 SER A N 1
ATOM 722 C CA . SER A 1 94 ? 3.742 15.528 -5.061 1.00 96.50 94 SER A CA 1
ATOM 723 C C . SER A 1 94 ? 2.248 15.773 -4.803 1.00 96.50 94 SER A C 1
ATOM 725 O O . SER A 1 94 ? 1.461 14.838 -4.612 1.00 96.50 94 SER A O 1
ATOM 727 N N . GLN A 1 95 ? 1.822 17.036 -4.832 1.00 96.06 95 GLN A N 1
ATOM 728 C CA . GLN A 1 95 ? 0.401 17.376 -4.725 1.00 96.06 95 GLN A CA 1
ATOM 729 C C . GLN A 1 95 ? -0.422 16.762 -5.872 1.00 96.06 95 GLN A C 1
ATOM 731 O O . GLN A 1 95 ? -1.482 16.193 -5.628 1.00 96.06 95 GLN A O 1
ATOM 736 N N . ASN A 1 96 ? 0.086 16.825 -7.104 1.00 96.75 96 ASN A N 1
ATOM 737 C CA . ASN A 1 96 ? -0.560 16.248 -8.284 1.00 96.75 96 ASN A CA 1
ATOM 738 C C . ASN A 1 96 ? -0.680 14.716 -8.173 1.00 96.75 96 ASN A C 1
ATOM 740 O O . ASN A 1 96 ? -1.765 14.163 -8.356 1.00 96.75 96 ASN A O 1
ATOM 744 N N . ILE A 1 97 ? 0.398 14.034 -7.770 1.00 98.06 97 ILE A N 1
ATOM 745 C CA . ILE A 1 97 ? 0.383 12.584 -7.524 1.00 98.06 97 ILE A CA 1
ATOM 746 C C . ILE A 1 97 ? -0.605 12.214 -6.414 1.00 98.06 97 ILE A C 1
ATOM 748 O O . ILE A 1 97 ? -1.360 11.254 -6.560 1.00 98.06 97 ILE A O 1
ATOM 752 N N . THR A 1 98 ? -0.650 12.996 -5.333 1.00 97.88 98 THR A N 1
ATOM 753 C CA . THR A 1 98 ? -1.582 12.771 -4.220 1.00 97.88 98 THR A CA 1
ATOM 754 C C . THR A 1 98 ? -3.032 12.806 -4.700 1.00 97.88 98 THR A C 1
ATOM 756 O O . THR A 1 98 ? -3.789 11.881 -4.415 1.00 97.88 98 THR A O 1
ATOM 759 N N . GLU A 1 99 ? -3.428 13.823 -5.470 1.00 97.88 99 GLU A N 1
ATOM 760 C CA . GLU A 1 99 ? -4.805 13.918 -5.973 1.00 97.88 99 GLU A CA 1
ATOM 761 C C . GLU A 1 99 ? -5.147 12.764 -6.937 1.00 97.88 99 GLU A C 1
ATOM 763 O O . GLU A 1 99 ? -6.246 12.211 -6.862 1.00 97.88 99 GLU A O 1
ATOM 768 N N . LYS A 1 100 ? -4.195 12.303 -7.765 1.00 97.88 100 LYS A N 1
ATOM 769 C CA . LYS A 1 100 ? -4.384 11.113 -8.619 1.00 97.88 100 LYS A CA 1
ATOM 770 C C . LYS A 1 100 ? -4.587 9.831 -7.802 1.00 97.88 100 LYS A C 1
ATOM 772 O O . LYS A 1 100 ? -5.462 9.029 -8.137 1.00 97.88 100 LYS A O 1
ATOM 777 N N . VAL A 1 101 ? -3.812 9.632 -6.731 1.00 98.31 101 VAL A N 1
ATOM 778 C CA . VAL A 1 101 ? -3.987 8.490 -5.813 1.00 98.31 101 VAL A CA 1
ATOM 779 C C . VAL A 1 101 ? -5.372 8.533 -5.176 1.00 98.31 101 VAL A C 1
ATOM 781 O O . VAL A 1 101 ? -6.103 7.54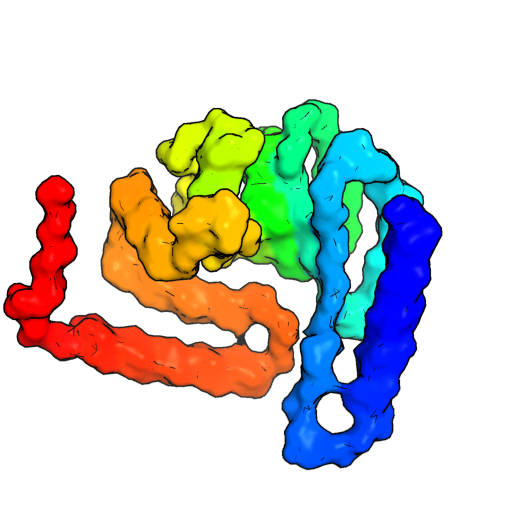4 -5.247 1.00 98.31 101 VAL A O 1
ATOM 784 N N . LEU A 1 102 ? -5.768 9.687 -4.629 1.00 97.94 102 LEU A N 1
ATOM 785 C CA . LEU A 1 102 ? -7.078 9.882 -4.004 1.00 97.94 102 LEU A CA 1
ATOM 786 C C . LEU A 1 102 ? -8.232 9.610 -4.980 1.00 97.94 102 LEU A C 1
ATOM 788 O O . LEU A 1 102 ? -9.201 8.941 -4.620 1.00 97.94 102 LEU A O 1
ATOM 792 N N . GLN A 1 103 ? -8.112 10.072 -6.227 1.00 97.44 103 GLN A N 1
ATOM 793 C CA . GLN A 1 103 ? -9.113 9.845 -7.270 1.00 97.44 103 GLN A CA 1
ATOM 794 C C . GLN A 1 103 ? -9.257 8.358 -7.619 1.00 97.44 103 GLN A C 1
ATOM 796 O O . GLN A 1 103 ? -10.376 7.864 -7.756 1.00 97.44 103 GLN A O 1
ATOM 801 N N . LYS A 1 104 ? -8.139 7.635 -7.755 1.00 96.88 104 LYS A N 1
ATOM 802 C CA . LYS A 1 104 ? -8.139 6.200 -8.089 1.00 96.88 104 LYS A CA 1
ATOM 803 C C . LYS A 1 104 ? -8.595 5.315 -6.930 1.00 96.88 104 LYS A C 1
ATOM 805 O O . LYS A 1 104 ? -8.977 4.173 -7.166 1.00 96.88 104 LYS A O 1
ATOM 810 N N . ARG A 1 105 ? -8.556 5.823 -5.692 1.00 97.00 105 ARG A N 1
ATOM 811 C CA . ARG A 1 105 ? -8.869 5.069 -4.465 1.00 97.00 105 ARG A CA 1
ATOM 812 C C . ARG A 1 105 ? -8.017 3.803 -4.282 1.00 97.00 105 ARG A C 1
ATOM 814 O O . ARG A 1 105 ? -8.422 2.901 -3.554 1.00 97.00 105 ARG A O 1
ATOM 821 N N . THR A 1 106 ? -6.839 3.739 -4.912 1.00 97.19 106 THR A N 1
ATOM 822 C CA . THR A 1 106 ? -5.909 2.613 -4.760 1.00 97.19 106 THR A CA 1
ATOM 823 C C . THR A 1 106 ? -5.444 2.537 -3.304 1.00 97.19 106 THR A C 1
ATOM 825 O O . THR A 1 106 ? -4.920 3.539 -2.806 1.00 97.19 106 THR A O 1
ATOM 828 N N . PRO A 1 107 ? -5.628 1.403 -2.602 1.00 98.25 107 PRO A N 1
ATOM 829 C CA . PRO A 1 107 ? -5.194 1.276 -1.219 1.00 98.25 107 PRO A CA 1
ATOM 830 C C . PRO A 1 107 ? -3.698 1.512 -1.062 1.00 98.25 107 PRO A C 1
ATOM 832 O O . PRO A 1 107 ? -2.899 1.023 -1.863 1.00 98.25 107 PRO A O 1
ATOM 835 N N . VAL A 1 108 ? -3.339 2.252 -0.016 1.00 98.69 108 VAL A N 1
ATOM 836 C CA . VAL A 1 108 ? -1.946 2.557 0.312 1.00 98.69 108 VAL A CA 1
ATOM 837 C C . VAL A 1 108 ? -1.559 1.829 1.590 1.00 98.69 108 VAL A C 1
ATOM 839 O O . VAL A 1 108 ? -2.219 1.980 2.618 1.00 98.69 108 VAL A O 1
ATOM 842 N N . GLU A 1 109 ? -0.486 1.056 1.535 1.00 98.62 109 GLU A N 1
ATOM 843 C CA . GLU A 1 109 ? 0.154 0.450 2.697 1.00 98.62 109 GLU A CA 1
ATOM 844 C C . GLU A 1 109 ? 1.117 1.468 3.315 1.00 98.62 109 GLU A C 1
ATOM 846 O O . GLU A 1 109 ? 2.033 1.951 2.654 1.00 98.62 109 GLU A O 1
ATOM 851 N N . VAL A 1 110 ? 0.900 1.839 4.576 1.00 98.38 110 VAL A N 1
ATOM 852 C CA . VAL A 1 110 ? 1.628 2.918 5.246 1.00 98.38 110 VAL A CA 1
ATOM 853 C C . VAL A 1 110 ? 2.363 2.393 6.473 1.00 98.38 110 VAL A C 1
ATOM 855 O O . VAL A 1 110 ? 1.755 1.825 7.381 1.00 98.38 110 VAL A O 1
ATOM 858 N N . CYS A 1 111 ? 3.669 2.652 6.523 1.00 97.88 111 CYS A N 1
ATOM 859 C CA . CYS A 1 111 ? 4.574 2.131 7.546 1.00 97.88 111 CYS A CA 1
ATOM 860 C C . CYS A 1 111 ? 5.173 3.296 8.345 1.00 97.88 111 CYS A C 1
ATOM 862 O O . CYS A 1 111 ? 6.243 3.804 8.012 1.00 97.88 111 CYS A O 1
ATOM 864 N N . ILE A 1 112 ? 4.467 3.787 9.370 1.00 98.31 112 ILE A N 1
ATOM 865 C CA . ILE A 1 112 ? 4.779 5.079 10.010 1.00 98.31 112 ILE A CA 1
ATOM 866 C C . ILE A 1 112 ? 6.169 5.070 10.654 1.00 98.31 112 ILE A C 1
ATOM 868 O O . ILE A 1 112 ? 6.955 5.989 10.407 1.00 98.31 112 ILE A O 1
ATOM 872 N N . THR A 1 113 ? 6.497 4.032 11.427 1.00 97.81 113 THR A N 1
ATOM 873 C CA . THR A 1 113 ? 7.825 3.908 12.050 1.00 97.81 113 THR A CA 1
ATOM 874 C C . THR A 1 113 ? 8.933 3.771 10.999 1.00 97.81 113 THR A C 1
ATOM 876 O O . THR A 1 113 ? 9.993 4.381 11.142 1.00 97.81 113 THR A O 1
ATOM 879 N N . CYS A 1 114 ? 8.685 3.045 9.902 1.00 97.38 114 CYS A N 1
ATOM 880 C CA . CYS A 1 114 ? 9.623 2.942 8.775 1.00 97.38 114 CYS A CA 1
ATOM 881 C C . CYS A 1 114 ? 9.881 4.314 8.122 1.00 97.38 114 CYS A C 1
ATOM 883 O O . CYS A 1 114 ? 11.031 4.701 7.899 1.00 97.38 114 CYS A O 1
ATOM 885 N N . HIS A 1 115 ? 8.818 5.087 7.872 1.00 97.81 115 HIS A N 1
ATOM 886 C CA . HIS A 1 115 ? 8.892 6.423 7.270 1.00 97.81 115 HIS A CA 1
ATOM 887 C C . HIS A 1 115 ? 9.730 7.393 8.113 1.00 97.81 115 HIS A C 1
ATOM 889 O O . HIS A 1 115 ? 10.520 8.175 7.581 1.00 97.81 115 HIS A O 1
ATOM 895 N N . GLU A 1 116 ? 9.619 7.318 9.435 1.00 97.25 116 GLU A N 1
ATOM 896 C CA . GLU A 1 116 ? 10.464 8.104 10.331 1.00 97.25 116 GLU A CA 1
ATOM 897 C C . GLU A 1 116 ? 11.922 7.616 10.319 1.00 97.25 116 GLU A C 1
ATOM 899 O O . GLU A 1 116 ? 12.850 8.414 10.152 1.00 97.25 116 GLU A O 1
ATOM 904 N N . ALA A 1 117 ? 12.137 6.305 10.452 1.00 96.38 117 ALA A N 1
ATOM 905 C CA . ALA A 1 117 ? 13.465 5.722 10.605 1.00 96.38 117 ALA A CA 1
ATOM 906 C C . ALA A 1 117 ? 14.330 5.852 9.342 1.00 96.38 117 ALA A C 1
ATOM 908 O O . ALA A 1 117 ? 15.474 6.315 9.430 1.00 96.38 117 ALA A O 1
ATOM 909 N N . TYR A 1 118 ? 13.797 5.483 8.177 1.00 94.25 118 TYR A N 1
ATOM 910 C CA . TYR A 1 118 ? 14.555 5.421 6.924 1.00 94.25 118 TYR A CA 1
ATOM 911 C C . TYR A 1 118 ? 14.374 6.667 6.060 1.00 94.25 118 TYR A C 1
ATOM 913 O O . TYR A 1 118 ? 15.353 7.185 5.525 1.00 94.25 118 TYR A O 1
ATOM 921 N N . TYR A 1 119 ? 13.157 7.208 5.998 1.00 95.00 119 TYR A N 1
ATOM 922 C CA . TYR A 1 119 ? 12.835 8.346 5.131 1.00 95.00 119 TYR A CA 1
ATOM 923 C C . TYR A 1 119 ? 12.915 9.710 5.831 1.00 95.00 119 TYR A C 1
ATOM 925 O O . TYR A 1 119 ? 12.799 10.751 5.178 1.00 95.00 119 TYR A O 1
ATOM 933 N N . LYS A 1 120 ? 13.152 9.723 7.152 1.00 96.62 120 LYS A N 1
ATOM 934 C CA . LYS A 1 120 ? 13.272 10.933 7.988 1.00 96.62 120 LYS A CA 1
ATOM 935 C C . LYS A 1 120 ? 12.038 11.837 7.917 1.00 96.62 120 LYS A C 1
ATOM 937 O O . LYS A 1 120 ? 12.144 13.062 7.997 1.00 96.62 120 LYS A O 1
ATOM 942 N N . VAL A 1 121 ? 10.862 11.230 7.762 1.00 96.56 121 VAL A N 1
ATOM 943 C CA . VAL A 1 121 ? 9.577 11.933 7.769 1.00 96.56 121 VAL A CA 1
ATOM 944 C C . VAL A 1 121 ? 9.031 11.981 9.191 1.00 96.56 121 VAL A C 1
ATOM 946 O O . VAL A 1 121 ? 8.811 10.945 9.810 1.00 96.56 121 VAL A O 1
ATOM 949 N N . ASP A 1 122 ? 8.781 13.189 9.700 1.00 97.12 122 ASP A N 1
ATOM 950 C CA . ASP A 1 122 ? 8.068 13.390 10.967 1.00 97.12 122 ASP A CA 1
ATOM 951 C C . ASP A 1 122 ? 6.700 12.695 10.904 1.00 97.12 122 ASP A C 1
ATOM 953 O O . ASP A 1 122 ? 5.938 12.903 9.954 1.00 97.12 122 ASP A O 1
ATOM 957 N N . ARG A 1 123 ? 6.369 11.908 11.933 1.00 96.56 123 ARG A N 1
ATOM 958 C CA . ARG A 1 123 ? 5.098 11.177 12.042 1.00 96.56 123 ARG A CA 1
ATOM 959 C C . ARG A 1 123 ? 3.885 12.065 11.770 1.00 96.56 123 ARG A C 1
ATOM 961 O O . ARG A 1 123 ? 2.977 11.637 11.070 1.00 96.56 123 ARG A O 1
ATOM 968 N N . LYS A 1 124 ? 3.877 13.318 12.237 1.00 97.25 124 LYS A N 1
ATOM 969 C CA . LYS A 1 124 ? 2.763 14.268 12.033 1.00 97.25 124 LYS A CA 1
ATOM 970 C C . LYS A 1 124 ? 2.588 14.697 10.577 1.00 97.25 124 LYS A C 1
ATOM 972 O O . LYS A 1 124 ? 1.512 15.147 10.199 1.00 97.25 124 LYS A O 1
ATOM 977 N N . LYS A 1 125 ? 3.647 14.590 9.773 1.00 97.00 125 LYS A N 1
ATOM 978 C CA . LYS A 1 125 ? 3.664 14.903 8.337 1.00 97.00 125 LYS A CA 1
ATOM 979 C C . LYS A 1 125 ? 3.568 13.647 7.469 1.00 97.00 125 LYS A C 1
ATOM 981 O O . LYS A 1 125 ? 3.717 13.739 6.255 1.00 97.00 125 LYS A O 1
ATOM 986 N N . ASN A 1 126 ? 3.362 12.480 8.077 1.00 98.12 126 ASN A N 1
ATOM 987 C CA . ASN A 1 126 ? 3.266 11.228 7.350 1.00 98.12 126 ASN A CA 1
ATOM 988 C C . ASN A 1 126 ? 2.023 11.223 6.443 1.00 98.12 126 ASN A C 1
ATOM 990 O O . ASN A 1 126 ? 0.957 11.719 6.820 1.00 98.12 126 ASN A O 1
ATOM 994 N N . VAL A 1 127 ? 2.167 10.616 5.264 1.00 98.00 127 VAL A N 1
ATOM 995 C CA . VAL A 1 127 ? 1.108 10.464 4.257 1.00 98.00 127 VAL A CA 1
ATOM 996 C C . VAL A 1 127 ? -0.183 9.871 4.830 1.00 98.00 127 VAL A C 1
ATOM 998 O O . VAL A 1 127 ? -1.267 10.253 4.392 1.00 98.00 127 VAL A O 1
ATOM 1001 N N . PHE A 1 128 ? -0.092 9.029 5.868 1.00 98.50 128 PHE A N 1
ATOM 1002 C CA . PHE A 1 128 ? -1.252 8.482 6.570 1.00 98.50 128 PHE A CA 1
ATOM 1003 C C . PHE A 1 128 ? -2.281 9.560 6.947 1.00 98.50 128 PHE A C 1
ATOM 1005 O O . PHE A 1 128 ? -3.475 9.375 6.719 1.00 98.50 128 PHE A O 1
ATOM 1012 N N . GLY A 1 129 ? -1.833 10.710 7.467 1.00 97.88 129 GLY A N 1
ATOM 1013 C CA . GLY A 1 129 ? -2.730 11.796 7.870 1.00 97.88 129 GLY A CA 1
ATOM 1014 C C . GLY A 1 129 ? -3.504 12.396 6.697 1.00 97.88 129 GLY A C 1
ATOM 1015 O O . GLY A 1 129 ? -4.702 12.661 6.811 1.00 97.88 129 GLY A O 1
ATOM 1016 N N . VAL A 1 130 ? -2.845 12.548 5.544 1.00 97.44 130 VAL A N 1
ATOM 1017 C CA . VAL A 1 130 ? -3.472 13.042 4.309 1.00 97.44 130 VAL A CA 1
ATOM 1018 C C . VAL A 1 130 ? -4.552 12.066 3.849 1.00 97.44 130 VAL A C 1
ATOM 1020 O O . VAL A 1 130 ? -5.697 12.471 3.647 1.00 97.44 130 VAL A O 1
ATOM 1023 N N . LEU A 1 131 ? -4.216 10.776 3.765 1.00 98.00 131 LEU A N 1
ATOM 1024 C CA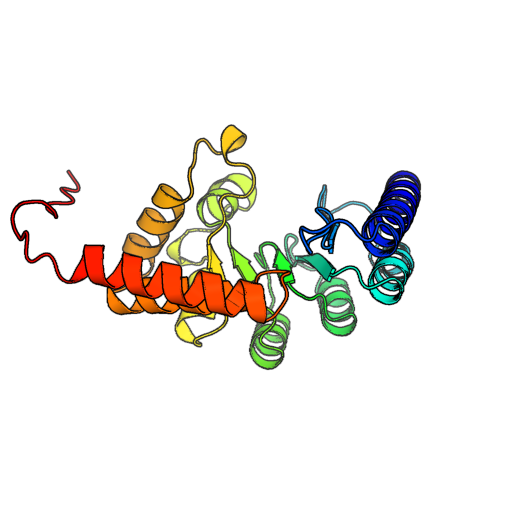 . LEU A 1 131 ? -5.139 9.726 3.328 1.00 98.00 131 LEU A CA 1
ATOM 1025 C C . LEU A 1 131 ? -6.340 9.603 4.272 1.00 98.00 131 LEU A C 1
ATOM 1027 O O . LEU A 1 131 ? -7.487 9.592 3.817 1.00 98.00 131 LEU A O 1
ATOM 1031 N N . LYS A 1 132 ? -6.100 9.601 5.590 1.00 97.06 132 LYS A N 1
ATOM 1032 C CA . LYS A 1 132 ? -7.167 9.504 6.591 1.00 97.06 132 LYS A CA 1
ATOM 1033 C C . LYS A 1 132 ? -8.119 10.696 6.531 1.00 97.06 132 LYS A C 1
ATOM 1035 O O . LYS A 1 132 ? -9.331 10.493 6.569 1.00 97.06 132 LYS A O 1
ATOM 1040 N N . SER A 1 133 ? -7.599 11.918 6.377 1.00 96.50 133 SER A N 1
ATOM 1041 C CA . SER A 1 133 ? -8.426 13.135 6.281 1.00 96.50 133 SER A CA 1
ATOM 1042 C C . SER A 1 133 ? -9.372 13.142 5.073 1.00 96.50 133 SER A C 1
ATOM 1044 O O . SER A 1 133 ? -10.387 13.835 5.081 1.00 96.50 133 SER A O 1
ATOM 1046 N N . ARG A 1 134 ? -9.060 12.349 4.041 1.00 96.75 134 ARG A N 1
ATOM 1047 C CA . ARG A 1 134 ? -9.846 12.206 2.809 1.00 96.75 134 ARG A CA 1
ATOM 1048 C C . ARG A 1 134 ? -10.628 10.888 2.745 1.00 96.75 134 ARG A C 1
ATOM 1050 O O . ARG A 1 134 ? -11.163 10.558 1.689 1.00 96.75 134 ARG A O 1
ATOM 1057 N N . ASN A 1 135 ? -10.698 10.133 3.847 1.00 95.44 135 ASN A N 1
ATOM 1058 C CA . ASN A 1 135 ? -11.326 8.808 3.905 1.00 95.44 135 ASN A CA 1
ATOM 1059 C C . ASN A 1 135 ? -10.850 7.872 2.768 1.00 95.44 135 ASN A C 1
ATOM 1061 O O . ASN A 1 135 ? -11.634 7.205 2.074 1.00 95.44 135 ASN A O 1
ATOM 1065 N N . HIS A 1 136 ? -9.541 7.908 2.514 1.00 97.69 136 HIS A N 1
ATOM 1066 C CA . HIS A 1 136 ? -8.873 7.072 1.525 1.00 97.69 136 HIS A CA 1
ATOM 1067 C C . HIS A 1 136 ? -8.411 5.754 2.166 1.00 97.69 136 HIS A C 1
ATOM 1069 O O . HIS A 1 136 ? -7.987 5.786 3.324 1.00 97.69 136 HIS A O 1
ATOM 1075 N N . PRO A 1 137 ? -8.454 4.609 1.456 1.00 97.19 137 PRO A N 1
ATOM 1076 C CA . PRO A 1 137 ? -8.023 3.333 2.021 1.00 97.19 137 PRO A CA 1
ATOM 1077 C C . PRO A 1 137 ? -6.527 3.349 2.375 1.00 97.19 137 PRO A C 1
ATOM 1079 O O . PRO A 1 137 ? -5.667 3.393 1.492 1.00 97.19 137 PRO A O 1
ATOM 1082 N N . ALA A 1 138 ? -6.228 3.321 3.673 1.00 97.31 138 ALA A N 1
ATOM 1083 C CA . ALA A 1 138 ? -4.876 3.348 4.219 1.00 97.31 138 ALA A CA 1
ATOM 1084 C C . ALA A 1 138 ? -4.683 2.182 5.198 1.00 97.31 138 ALA A C 1
ATOM 1086 O O . ALA A 1 138 ? -5.310 2.137 6.258 1.00 97.31 138 ALA A O 1
ATOM 1087 N N . VAL A 1 139 ? -3.805 1.249 4.837 1.00 98.12 139 VAL A N 1
ATOM 1088 C CA . VAL A 1 139 ? -3.510 0.035 5.602 1.00 98.12 139 VAL A CA 1
ATOM 1089 C C . VAL A 1 139 ? -2.241 0.269 6.414 1.00 98.12 139 VAL A C 1
ATOM 1091 O O . VAL A 1 139 ? -1.195 0.548 5.843 1.00 98.12 139 VAL A O 1
ATOM 1094 N N . LEU A 1 140 ? -2.310 0.169 7.743 1.00 98.31 140 LEU A N 1
ATOM 1095 C CA . LEU A 1 140 ? -1.120 0.274 8.593 1.00 98.31 140 LEU A CA 1
ATOM 1096 C C . LEU A 1 140 ? -0.299 -1.019 8.520 1.00 98.31 140 LEU A C 1
ATOM 1098 O O . LEU A 1 140 ? -0.833 -2.103 8.763 1.00 98.31 140 LEU A O 1
ATOM 1102 N N . CYS A 1 141 ? 0.994 -0.886 8.240 1.00 97.88 141 CYS A N 1
ATOM 1103 C CA . CYS A 1 141 ? 1.933 -1.992 8.067 1.00 97.88 141 CYS A CA 1
ATOM 1104 C C . CYS A 1 141 ? 3.223 -1.741 8.864 1.00 97.88 141 CYS A C 1
ATOM 1106 O O . CYS A 1 141 ? 3.566 -0.606 9.179 1.00 97.88 141 CYS A O 1
ATOM 1108 N N . CYS A 1 142 ? 3.958 -2.806 9.191 1.00 96.88 142 CYS A N 1
ATOM 1109 C CA . CYS A 1 142 ? 5.249 -2.687 9.883 1.00 96.88 142 CYS A CA 1
ATOM 1110 C C . CYS A 1 142 ? 6.435 -2.515 8.935 1.00 96.88 142 CYS A C 1
ATOM 1112 O O . CYS A 1 142 ? 7.509 -2.137 9.399 1.00 96.88 142 CYS A O 1
ATOM 1114 N N . ASP A 1 143 ? 6.259 -2.854 7.653 1.00 95.44 143 ASP A N 1
ATOM 1115 C CA . ASP A 1 143 ? 7.361 -3.111 6.726 1.00 95.44 143 ASP A CA 1
ATOM 1116 C C . ASP A 1 143 ? 8.354 -4.120 7.351 1.00 95.44 143 ASP A C 1
ATOM 1118 O O . ASP A 1 143 ? 7.989 -5.268 7.625 1.00 95.44 143 ASP A O 1
ATOM 1122 N N . ASN A 1 144 ? 9.567 -3.696 7.703 1.00 92.06 144 ASN A N 1
ATOM 1123 C CA . ASN A 1 144 ? 10.607 -4.558 8.253 1.00 92.06 144 ASN A CA 1
ATOM 1124 C C . ASN A 1 144 ? 10.552 -4.658 9.790 1.00 92.06 144 ASN A C 1
ATOM 1126 O O . ASN A 1 144 ? 11.427 -4.142 10.489 1.00 92.06 144 ASN A O 1
ATOM 1130 N N . ALA A 1 145 ? 9.553 -5.367 10.332 1.00 93.38 145 ALA A N 1
ATOM 1131 C CA . ALA A 1 145 ? 9.302 -5.484 11.780 1.00 93.38 145 ALA A CA 1
ATOM 1132 C C . ALA A 1 145 ? 10.550 -5.831 12.622 1.00 93.38 145 ALA A C 1
ATOM 1134 O O . ALA A 1 145 ? 10.775 -5.242 13.679 1.00 93.38 145 ALA A O 1
ATOM 1135 N N . CYS A 1 146 ? 11.391 -6.755 12.138 1.00 93.12 146 CYS A N 1
ATOM 1136 C CA . CYS A 1 146 ? 12.591 -7.190 12.857 1.00 93.12 146 CYS A CA 1
ATOM 1137 C C . CYS A 1 146 ? 13.709 -6.134 12.861 1.00 93.12 146 CYS A C 1
ATOM 1139 O O . CYS A 1 146 ? 14.402 -5.997 13.865 1.00 93.12 146 CYS A O 1
ATOM 1141 N N . LEU A 1 147 ? 13.880 -5.391 11.762 1.00 94.00 147 LEU A N 1
ATOM 1142 C CA . LEU A 1 147 ? 14.897 -4.335 11.652 1.00 94.00 147 LEU A CA 1
ATOM 1143 C C . LEU A 1 147 ? 14.474 -3.059 12.384 1.00 94.00 147 LEU A C 1
ATOM 1145 O O . LEU A 1 147 ? 15.308 -2.351 12.938 1.00 94.00 147 LEU A O 1
ATOM 1149 N N . LEU A 1 148 ? 13.172 -2.776 12.392 1.00 94.38 148 LEU A N 1
ATOM 1150 C CA . LEU A 1 148 ? 12.586 -1.590 13.015 1.00 94.38 148 LEU A CA 1
ATOM 1151 C C . LEU A 1 148 ? 12.198 -1.806 14.481 1.00 94.38 148 LEU A C 1
ATOM 1153 O O . LEU A 1 148 ? 11.748 -0.864 15.129 1.00 94.38 148 LEU A O 1
ATOM 1157 N N . HIS A 1 149 ? 12.345 -3.030 14.999 1.00 94.19 149 HIS A N 1
ATOM 1158 C CA . HIS A 1 149 ? 11.910 -3.421 16.341 1.00 94.19 149 HIS A CA 1
ATOM 1159 C C . HIS A 1 149 ? 10.461 -2.986 16.649 1.00 94.19 149 HIS A C 1
ATOM 1161 O O . HIS A 1 149 ? 10.155 -2.539 17.755 1.00 94.19 149 HIS A O 1
ATOM 1167 N N . THR A 1 150 ? 9.567 -3.117 15.662 1.00 96.25 150 THR A N 1
ATOM 1168 C CA . THR A 1 150 ? 8.147 -2.743 15.761 1.00 96.25 150 THR A CA 1
ATOM 1169 C C . THR A 1 150 ? 7.239 -3.949 15.517 1.00 96.25 150 THR A C 1
ATOM 1171 O O . THR A 1 150 ? 7.654 -4.973 14.977 1.00 96.25 150 THR A O 1
ATOM 1174 N N . ILE A 1 151 ? 5.978 -3.824 15.920 1.00 97.75 151 ILE A N 1
ATOM 1175 C CA . ILE A 1 151 ? 4.902 -4.790 15.677 1.00 97.75 151 ILE A CA 1
ATOM 1176 C C . ILE A 1 151 ? 3.628 -4.035 15.301 1.00 97.75 151 ILE A C 1
ATOM 1178 O O . ILE A 1 151 ? 3.501 -2.844 15.579 1.00 97.75 151 ILE A O 1
ATOM 1182 N N . LEU A 1 152 ? 2.645 -4.727 14.719 1.00 97.00 152 LEU A N 1
ATOM 1183 C CA . LEU A 1 152 ? 1.458 -4.063 14.174 1.00 97.00 152 LEU A CA 1
ATOM 1184 C C . LEU A 1 152 ? 0.690 -3.264 15.236 1.00 97.00 152 LEU A C 1
ATOM 1186 O O . LEU A 1 152 ? 0.256 -2.149 14.970 1.00 97.00 152 LEU A O 1
ATOM 1190 N N . SER A 1 153 ? 0.569 -3.781 16.462 1.00 97.00 153 SER A N 1
ATOM 1191 C CA . SER A 1 153 ? -0.074 -3.042 17.557 1.00 97.00 153 SER A CA 1
ATOM 1192 C C . SER A 1 153 ? 0.657 -1.747 17.919 1.00 97.00 153 SER A C 1
ATOM 1194 O O . SER A 1 153 ? 0.002 -0.797 18.337 1.00 97.00 153 SER A O 1
ATOM 1196 N N . LYS A 1 154 ? 1.983 -1.683 17.727 1.00 97.56 154 LYS A N 1
ATOM 1197 C CA . LYS A 1 154 ? 2.762 -0.463 17.953 1.00 97.56 154 LYS A CA 1
ATOM 1198 C C . LYS A 1 154 ? 2.540 0.558 16.839 1.00 97.56 154 LYS A C 1
ATOM 1200 O O . LYS A 1 154 ? 2.391 1.737 17.136 1.00 97.56 154 LYS A O 1
ATOM 1205 N N . GLU A 1 155 ? 2.424 0.120 15.584 1.00 98.19 155 GLU A N 1
ATOM 1206 C CA . GLU A 1 155 ? 2.051 1.016 14.478 1.00 98.19 155 GLU A CA 1
ATOM 1207 C C . GLU A 1 155 ? 0.650 1.612 14.686 1.00 98.19 155 GLU A C 1
ATOM 1209 O O . GLU A 1 155 ? 0.448 2.807 14.472 1.00 98.19 155 GLU A O 1
ATOM 1214 N N . TRP A 1 156 ? -0.304 0.812 15.179 1.00 97.88 156 TRP A N 1
ATOM 1215 C CA . TRP A 1 156 ? -1.626 1.309 15.572 1.00 97.88 156 TRP A CA 1
ATOM 1216 C C . TRP A 1 156 ? -1.557 2.331 16.707 1.00 97.88 156 TRP A C 1
ATOM 1218 O O . TRP A 1 156 ? -2.180 3.382 16.598 1.00 97.88 156 TRP A O 1
ATOM 1228 N N . GLU A 1 157 ? -0.802 2.056 17.772 1.00 98.06 157 GLU A N 1
ATOM 1229 C CA . GLU A 1 157 ? -0.592 2.995 18.884 1.00 98.06 157 GLU A CA 1
ATOM 1230 C C . GLU A 1 157 ? -0.032 4.334 18.378 1.00 98.06 157 GLU A C 1
ATOM 1232 O O . GLU A 1 157 ? -0.609 5.390 18.641 1.00 98.06 157 GLU A O 1
ATOM 1237 N N . VAL A 1 158 ? 1.017 4.287 17.548 1.00 97.94 158 VAL A N 1
ATOM 1238 C CA . VAL A 1 158 ? 1.616 5.476 16.929 1.00 97.94 158 VAL A CA 1
ATOM 1239 C C . VAL A 1 158 ? 0.595 6.239 16.082 1.00 97.94 158 VAL A C 1
ATOM 1241 O O . VAL A 1 158 ? 0.524 7.468 16.176 1.00 97.94 158 VAL A O 1
ATOM 1244 N N . ALA A 1 159 ? -0.207 5.545 15.271 1.00 98.38 159 ALA A N 1
ATOM 1245 C CA . ALA A 1 159 ? -1.230 6.175 14.443 1.00 98.38 159 ALA A CA 1
ATOM 1246 C C . ALA A 1 159 ? -2.322 6.850 15.293 1.00 98.38 159 ALA A C 1
ATOM 1248 O O . ALA A 1 159 ? -2.671 8.006 15.045 1.00 98.38 159 ALA A O 1
ATOM 1249 N N . ILE A 1 160 ? -2.821 6.161 16.324 1.00 98.25 160 ILE A N 1
ATOM 1250 C CA . ILE A 1 160 ? -3.849 6.667 17.243 1.00 98.25 160 ILE A CA 1
ATOM 1251 C C . ILE A 1 160 ? -3.357 7.929 17.955 1.00 98.25 160 ILE A C 1
ATOM 1253 O O . ILE A 1 160 ? -4.042 8.952 17.947 1.00 98.25 160 ILE A O 1
ATOM 1257 N N . GLU A 1 161 ? -2.154 7.899 18.526 1.00 98.00 161 GLU A N 1
ATOM 1258 C CA . GLU A 1 161 ? -1.595 9.039 19.257 1.00 98.00 161 GLU A CA 1
ATOM 1259 C C . GLU A 1 161 ? -1.299 10.238 18.358 1.00 98.00 161 GLU A C 1
ATOM 1261 O O . GLU A 1 161 ? -1.580 11.383 18.735 1.00 98.00 161 GLU A O 1
ATOM 1266 N N . THR A 1 162 ? -0.718 9.980 17.185 1.00 98.19 162 THR A N 1
ATOM 1267 C CA . THR A 1 162 ? -0.250 11.023 16.266 1.00 98.19 162 THR A CA 1
ATOM 1268 C C . THR A 1 162 ? -1.422 11.713 15.580 1.00 98.19 162 THR A C 1
ATOM 1270 O O . THR A 1 162 ? -1.454 12.943 15.519 1.00 98.19 162 THR A O 1
ATOM 1273 N N . PHE A 1 163 ? -2.400 10.937 15.105 1.00 97.81 163 PHE A N 1
ATOM 1274 C CA . PHE A 1 163 ? -3.519 11.427 14.294 1.00 97.81 163 PHE A CA 1
ATOM 1275 C C . PHE A 1 163 ? -4.837 11.535 15.061 1.00 97.81 163 PHE A C 1
ATOM 1277 O O . PHE A 1 163 ? -5.851 11.889 14.468 1.00 97.81 163 PHE A O 1
ATOM 1284 N N . LYS A 1 164 ? -4.818 11.277 16.376 1.00 96.94 164 LYS A N 1
ATOM 1285 C CA . LYS A 1 164 ? -5.978 11.387 17.276 1.00 96.94 164 LYS A CA 1
ATOM 1286 C C . LYS A 1 164 ? -7.170 10.548 16.808 1.00 96.94 164 LYS A C 1
ATOM 1288 O O . LYS A 1 164 ? -8.309 10.997 16.895 1.00 96.94 164 LYS A O 1
ATOM 1293 N N . LEU A 1 165 ? -6.887 9.339 16.319 1.00 96.69 165 LEU A N 1
ATOM 1294 C CA . LEU A 1 165 ? -7.920 8.413 15.853 1.00 96.69 165 LEU A CA 1
ATOM 1295 C C . LEU A 1 165 ? -8.847 8.036 17.009 1.00 96.69 165 LEU A C 1
ATOM 1297 O O . LEU A 1 165 ? -8.378 7.704 18.102 1.00 96.69 165 LEU A O 1
ATOM 1301 N N . THR A 1 166 ? -10.154 8.060 16.760 1.00 95.25 166 THR A N 1
ATOM 1302 C CA . THR A 1 166 ? -11.133 7.583 17.739 1.00 95.25 166 THR A CA 1
ATOM 1303 C C . THR A 1 166 ? -11.259 6.059 17.700 1.00 95.25 166 THR A C 1
ATOM 1305 O O . THR A 1 166 ? -10.735 5.379 16.813 1.00 95.25 166 THR A O 1
ATOM 1308 N N . ALA A 1 167 ? -11.988 5.492 18.663 1.00 93.69 167 ALA A N 1
ATOM 1309 C CA . ALA A 1 167 ? -12.320 4.072 18.637 1.00 93.69 167 ALA A CA 1
ATOM 1310 C C . ALA A 1 167 ? -13.122 3.698 17.379 1.00 93.69 167 ALA A C 1
ATOM 1312 O O . ALA A 1 167 ? -12.938 2.611 16.834 1.00 93.69 167 ALA A O 1
ATOM 1313 N N . GLU A 1 168 ? -14.002 4.582 16.915 1.00 93.56 168 GLU A N 1
ATOM 1314 C CA . GLU A 1 168 ? -14.809 4.405 15.707 1.00 93.56 168 GLU A CA 1
ATOM 1315 C C . GLU A 1 168 ? -13.934 4.429 14.451 1.00 93.56 168 GLU A C 1
ATOM 1317 O O . GLU A 1 168 ? -14.098 3.562 13.594 1.00 93.56 168 GLU A O 1
ATOM 1322 N N . ASP A 1 169 ? -12.960 5.347 14.371 1.00 94.94 169 ASP A N 1
ATOM 1323 C CA . ASP A 1 169 ? -11.985 5.372 13.273 1.00 94.94 169 ASP A CA 1
ATOM 1324 C C . ASP A 1 169 ? -11.244 4.038 13.162 1.00 94.94 169 ASP A C 1
ATOM 1326 O O . ASP A 1 169 ? -11.155 3.458 12.080 1.00 94.94 169 ASP A O 1
ATOM 1330 N N . VAL A 1 170 ? -10.734 3.532 14.289 1.00 94.94 170 VAL A N 1
ATOM 1331 C CA . VAL A 1 170 ? -9.990 2.266 14.339 1.00 94.94 170 VAL A CA 1
ATOM 1332 C C . VAL A 1 170 ? -10.873 1.095 13.905 1.00 94.94 170 VAL A C 1
ATOM 1334 O O . VAL A 1 170 ? -10.447 0.270 13.098 1.00 94.94 170 VAL A O 1
ATOM 1337 N N . GLN A 1 171 ? -12.109 1.022 14.406 1.00 94.81 171 GLN A N 1
ATOM 1338 C CA . GLN A 1 171 ? -13.055 -0.032 14.035 1.00 94.81 171 GLN A CA 1
ATOM 1339 C C . GLN A 1 171 ? -13.370 -0.011 12.540 1.00 94.81 171 GLN A C 1
ATOM 1341 O O . GLN A 1 171 ? -13.308 -1.058 11.894 1.00 94.81 171 GLN A O 1
ATOM 1346 N N . GLN A 1 172 ? -13.660 1.167 11.986 1.00 94.38 172 GLN A N 1
ATOM 1347 C CA . GLN A 1 172 ? -13.969 1.310 10.568 1.00 94.38 172 GLN A CA 1
ATOM 1348 C C . GLN A 1 172 ? -12.766 0.929 9.703 1.00 94.38 172 GLN A C 1
ATOM 1350 O O . GLN A 1 172 ? -12.904 0.119 8.792 1.00 94.38 172 GLN A O 1
ATOM 1355 N N . MET A 1 173 ? -11.568 1.409 10.045 1.00 95.62 173 MET A N 1
ATOM 1356 C CA . MET A 1 173 ? -10.347 1.069 9.315 1.00 95.62 173 MET A CA 1
ATOM 1357 C C . MET A 1 173 ? -10.057 -0.438 9.311 1.00 95.62 173 MET A C 1
ATOM 1359 O O . MET A 1 173 ? -9.654 -0.980 8.286 1.00 95.62 173 MET A O 1
ATOM 1363 N N . ILE A 1 174 ? -10.272 -1.144 10.429 1.00 94.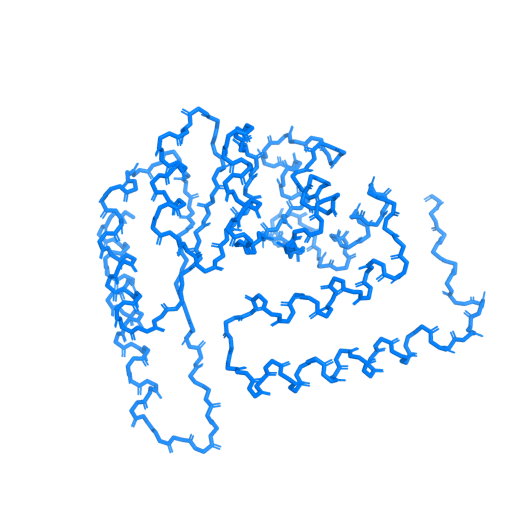88 174 ILE A N 1
ATOM 1364 C CA . ILE A 1 174 ? -10.105 -2.608 10.480 1.00 94.88 174 ILE A CA 1
ATOM 1365 C C . ILE A 1 174 ? -11.020 -3.295 9.460 1.00 94.88 174 ILE A C 1
ATOM 1367 O O . ILE A 1 174 ? -10.595 -4.238 8.793 1.00 94.88 174 ILE A O 1
ATOM 1371 N N . LEU A 1 175 ? -12.264 -2.831 9.340 1.00 95.19 175 LEU A N 1
ATOM 1372 C CA . LEU A 1 175 ? -13.237 -3.383 8.402 1.00 95.19 175 LEU A CA 1
ATOM 1373 C C . LEU A 1 175 ? -12.915 -3.003 6.952 1.00 95.19 175 LEU A C 1
ATOM 1375 O O . LEU A 1 175 ? -13.030 -3.849 6.069 1.00 95.19 175 LEU A O 1
ATOM 1379 N N . ASP A 1 176 ? -12.480 -1.770 6.706 1.00 94.19 176 ASP A N 1
ATOM 1380 C CA . ASP A 1 176 ? -12.111 -1.279 5.374 1.00 94.19 176 ASP A CA 1
ATOM 1381 C C . ASP A 1 176 ? -10.867 -1.994 4.830 1.00 94.19 176 ASP A C 1
ATOM 1383 O O . ASP A 1 176 ? -10.797 -2.323 3.645 1.00 94.19 176 ASP A O 1
ATOM 1387 N N . ASN A 1 177 ? -9.908 -2.328 5.699 1.00 95.44 177 ASN A N 1
ATOM 1388 C CA . ASN A 1 177 ? -8.694 -3.048 5.309 1.00 95.44 177 ASN A CA 1
ATOM 1389 C C . ASN A 1 177 ? -8.989 -4.434 4.711 1.00 95.44 177 ASN A C 1
ATOM 1391 O O . ASN A 1 177 ? -8.195 -4.936 3.914 1.00 95.44 177 ASN A O 1
ATOM 1395 N N . VAL A 1 178 ? -10.140 -5.042 5.029 1.00 97.00 178 VAL A N 1
ATOM 1396 C CA . VAL A 1 178 ? -10.574 -6.311 4.422 1.00 97.00 178 VAL A CA 1
ATOM 1397 C C . VAL A 1 178 ? -10.790 -6.163 2.913 1.00 97.00 178 VAL A C 1
ATOM 1399 O O . VAL A 1 178 ? -10.557 -7.110 2.165 1.00 97.00 178 VAL A O 1
ATOM 1402 N N . ASP A 1 179 ? -11.177 -4.985 2.425 1.00 94.94 179 ASP A N 1
ATOM 1403 C CA . ASP A 1 179 ? -11.392 -4.783 0.991 1.00 94.94 179 ASP A CA 1
ATOM 1404 C C . ASP A 1 179 ? -10.072 -4.693 0.214 1.00 94.94 179 ASP A C 1
ATOM 1406 O O . ASP A 1 179 ? -10.035 -5.067 -0.962 1.00 94.94 179 ASP A O 1
ATOM 1410 N N . ALA A 1 180 ? -8.978 -4.304 0.877 1.00 96.25 180 ALA A N 1
ATOM 1411 C CA . ALA A 1 180 ? -7.650 -4.163 0.281 1.00 96.25 180 ALA A CA 1
ATOM 1412 C C . ALA A 1 180 ? -6.881 -5.494 0.129 1.00 96.25 180 ALA A C 1
ATOM 1414 O O . ALA A 1 180 ? -5.908 -5.566 -0.628 1.00 96.25 180 ALA A O 1
ATOM 1415 N N . ILE A 1 181 ? -7.291 -6.571 0.812 1.00 95.94 181 ILE A N 1
ATOM 1416 C CA . ILE A 1 181 ? -6.569 -7.852 0.734 1.00 95.94 181 ILE A CA 1
ATOM 1417 C C . ILE A 1 181 ? -6.736 -8.523 -0.640 1.00 95.94 181 ILE A C 1
ATOM 1419 O O . ILE A 1 181 ? -7.770 -8.399 -1.308 1.00 95.94 181 ILE A O 1
ATOM 1423 N N . PHE A 1 182 ? -5.741 -9.315 -1.034 1.00 95.44 182 PHE A N 1
ATOM 1424 C CA . PHE A 1 182 ? -5.790 -10.153 -2.235 1.00 95.44 182 PHE A CA 1
ATOM 1425 C C . PHE A 1 182 ? -6.462 -11.495 -1.931 1.00 95.44 182 PHE A C 1
ATOM 1427 O O . PHE A 1 182 ? -5.808 -12.521 -1.783 1.00 95.44 182 PHE A O 1
ATOM 1434 N N . ALA A 1 183 ? -7.789 -11.468 -1.807 1.00 92.50 183 ALA A N 1
ATOM 1435 C CA . ALA A 1 183 ? -8.616 -12.653 -1.595 1.00 92.50 18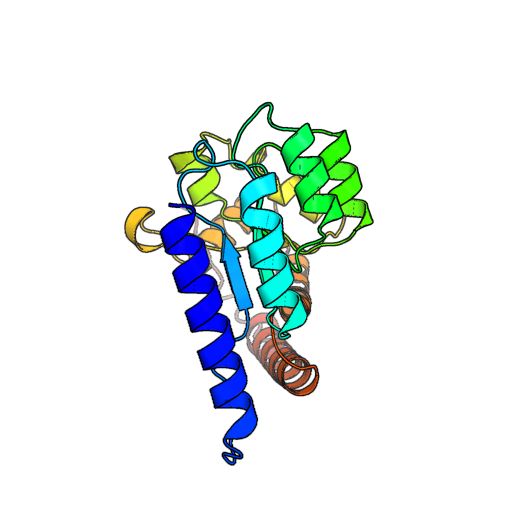3 ALA A CA 1
ATOM 1436 C C . ALA A 1 183 ? -9.938 -12.550 -2.366 1.00 92.50 183 ALA A C 1
ATOM 1438 O O . ALA A 1 183 ? -10.355 -11.457 -2.765 1.00 92.50 183 ALA A O 1
ATOM 1439 N N . ASP A 1 184 ? -10.611 -13.685 -2.554 1.00 90.44 184 ASP A N 1
ATOM 1440 C CA . ASP A 1 184 ? -11.951 -13.710 -3.135 1.00 90.44 184 ASP A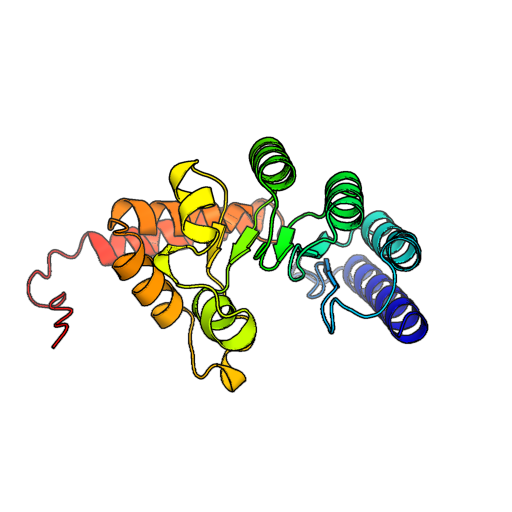 CA 1
ATOM 1441 C C . ASP A 1 184 ? -13.004 -13.074 -2.206 1.00 90.44 184 ASP A C 1
ATOM 1443 O O . ASP A 1 184 ? -12.803 -12.886 -1.000 1.00 90.44 184 ASP A O 1
ATOM 1447 N N . ASN A 1 185 ? -14.163 -12.740 -2.778 1.00 92.56 185 ASN A N 1
ATOM 1448 C CA . ASN A 1 185 ? -15.248 -12.104 -2.031 1.00 92.56 185 ASN A CA 1
ATOM 1449 C C . ASN A 1 185 ? -15.766 -12.988 -0.890 1.00 92.56 185 ASN A C 1
ATOM 1451 O O . ASN A 1 185 ? -16.151 -12.469 0.152 1.00 92.56 185 ASN A O 1
ATOM 1455 N N . VAL A 1 186 ? -15.753 -14.314 -1.047 1.00 93.31 186 VAL A N 1
ATOM 1456 C CA . VAL A 1 186 ? -16.223 -15.243 -0.009 1.00 93.31 186 VAL A CA 1
ATOM 1457 C C . VAL A 1 186 ? -15.326 -15.159 1.228 1.00 93.31 186 VAL A C 1
ATOM 1459 O O . VAL A 1 186 ? -15.815 -15.082 2.355 1.00 93.31 186 VAL A O 1
ATOM 1462 N N . THR A 1 187 ? -14.015 -15.133 1.024 1.00 92.50 187 THR A N 1
ATOM 1463 C CA . THR A 1 187 ? -12.993 -15.011 2.064 1.00 92.50 187 THR A CA 1
ATOM 1464 C C . THR A 1 187 ? -13.053 -13.638 2.715 1.00 92.50 187 THR A C 1
ATOM 1466 O O . THR A 1 187 ? -13.080 -13.559 3.943 1.00 92.50 187 THR A O 1
ATOM 1469 N N . LYS A 1 188 ? -13.177 -12.565 1.921 1.00 95.31 188 LYS A N 1
ATOM 1470 C CA . LYS A 1 188 ? -13.371 -11.201 2.440 1.00 95.31 188 LYS A CA 1
ATOM 1471 C C . LYS A 1 188 ? -14.609 -11.101 3.328 1.00 95.31 188 LYS A C 1
ATOM 1473 O O . LYS A 1 188 ? -14.513 -10.599 4.441 1.00 95.31 188 LYS A O 1
ATOM 1478 N N . GLN A 1 189 ? -15.752 -11.642 2.905 1.00 96.56 189 GLN A N 1
ATOM 1479 C CA . GLN A 1 189 ? -16.973 -11.610 3.720 1.00 96.56 189 GLN A CA 1
ATOM 1480 C C . GLN A 1 189 ? -16.835 -12.421 5.015 1.00 96.56 189 GLN A C 1
ATOM 1482 O O . GLN A 1 189 ? -17.238 -11.957 6.081 1.00 96.56 189 GLN A O 1
ATOM 1487 N N . LYS A 1 190 ? -16.203 -13.602 4.963 1.00 96.31 190 LYS A N 1
ATOM 1488 C CA . LYS A 1 190 ? -15.908 -14.390 6.173 1.00 96.31 190 LYS A CA 1
ATOM 1489 C C . LYS A 1 190 ? -15.025 -13.615 7.154 1.00 96.31 190 LYS A C 1
ATOM 1491 O O . LYS A 1 190 ? -15.339 -13.577 8.342 1.00 96.31 190 LYS A O 1
ATOM 1496 N N . LEU A 1 191 ? -13.950 -12.992 6.668 1.00 96.50 191 LEU A N 1
ATOM 1497 C CA . LEU A 1 191 ? -13.047 -12.183 7.491 1.00 96.50 191 LEU A CA 1
ATOM 1498 C C . LEU A 1 191 ? -13.753 -10.957 8.067 1.00 96.50 191 LEU A C 1
ATOM 1500 O O . LEU A 1 191 ? -13.617 -10.689 9.256 1.00 96.50 191 LEU A O 1
ATOM 1504 N N . ARG A 1 192 ? -14.573 -10.266 7.270 1.00 97.38 192 ARG A N 1
ATOM 1505 C CA . ARG A 1 192 ? -15.363 -9.117 7.724 1.00 97.38 192 ARG A CA 1
ATOM 1506 C C . ARG A 1 192 ? -16.258 -9.484 8.908 1.00 97.38 192 ARG A C 1
ATOM 1508 O O . ARG A 1 192 ? -16.177 -8.835 9.945 1.00 97.38 192 ARG A O 1
ATOM 1515 N N . VAL A 1 193 ? -17.013 -10.581 8.812 1.00 97.31 193 VAL A N 1
ATOM 1516 C CA . VAL A 1 193 ? -17.861 -11.070 9.917 1.00 97.31 193 VAL A CA 1
ATOM 1517 C C . VAL A 1 193 ? -17.031 -11.422 11.159 1.00 97.31 193 VAL A C 1
ATOM 1519 O O . VAL A 1 193 ? -17.431 -11.123 12.286 1.00 97.31 193 VAL A O 1
ATOM 1522 N N . GLN A 1 194 ? -15.858 -12.041 10.987 1.00 96.62 194 GLN A N 1
ATOM 1523 C CA . GLN A 1 194 ? -14.956 -12.333 12.107 1.00 96.62 194 GLN A CA 1
ATOM 1524 C C . GLN A 1 194 ? -14.455 -11.051 12.787 1.00 96.62 194 GLN A C 1
ATOM 1526 O O . GLN A 1 194 ? -14.492 -10.961 14.018 1.00 96.62 194 GLN A O 1
ATOM 1531 N N . CYS A 1 195 ? -14.040 -10.053 12.004 1.00 96.06 195 CYS A N 1
ATOM 1532 C CA . CYS A 1 195 ? -13.622 -8.744 12.495 1.00 96.06 195 CYS A CA 1
ATOM 1533 C C . CYS A 1 195 ? -14.756 -8.039 13.245 1.00 96.06 195 CYS A C 1
ATOM 1535 O O . CYS A 1 195 ? -14.545 -7.610 14.376 1.00 96.06 195 CYS A O 1
ATOM 1537 N N . GLU A 1 196 ? -15.966 -7.985 12.684 1.00 95.75 196 GLU A N 1
ATOM 1538 C CA . GLU A 1 196 ? -17.139 -7.375 13.326 1.00 95.75 196 GLU A CA 1
ATOM 1539 C C . GLU A 1 196 ? -17.463 -8.026 14.674 1.00 95.75 196 GLU A C 1
ATOM 1541 O O . GLU A 1 196 ? -17.682 -7.336 15.672 1.00 95.75 196 GLU A O 1
ATOM 1546 N N . ASN A 1 197 ? -17.456 -9.360 14.736 1.00 95.50 197 ASN A N 1
ATOM 1547 C CA . ASN A 1 197 ? -17.694 -10.090 15.980 1.00 95.50 197 ASN A CA 1
ATOM 1548 C C . ASN A 1 197 ? -16.600 -9.809 17.016 1.00 95.50 197 ASN A C 1
ATOM 1550 O O . ASN A 1 197 ? -16.890 -9.618 18.203 1.00 95.50 197 ASN A O 1
ATOM 1554 N N . ARG A 1 198 ? -15.337 -9.747 16.577 1.00 93.62 198 ARG A N 1
ATOM 1555 C CA . ARG A 1 198 ? -14.211 -9.452 17.463 1.00 93.62 198 ARG A CA 1
ATOM 1556 C C . ARG A 1 198 ? -14.270 -8.022 17.989 1.00 93.62 198 ARG A C 1
ATOM 1558 O O . ARG A 1 198 ? -14.104 -7.836 19.193 1.00 93.62 198 ARG A O 1
ATOM 1565 N N . ILE A 1 199 ? -14.557 -7.052 17.125 1.00 93.19 199 ILE A N 1
ATOM 1566 C CA . ILE A 1 199 ? -14.766 -5.644 17.471 1.00 93.19 199 ILE A CA 1
ATOM 1567 C C . ILE A 1 199 ? -15.871 -5.529 18.521 1.00 93.19 199 ILE A C 1
ATOM 1569 O O . ILE A 1 199 ? -15.608 -5.034 19.614 1.00 93.19 199 ILE A O 1
ATOM 1573 N N . LYS A 1 200 ? -17.058 -6.099 18.268 1.00 90.69 200 LYS A N 1
ATOM 1574 C CA . LYS A 1 200 ? -18.155 -6.113 19.250 1.00 90.69 200 LYS A CA 1
ATOM 1575 C C . LYS A 1 200 ? -17.668 -6.645 20.600 1.00 90.69 200 LYS A C 1
ATOM 1577 O O . LYS A 1 200 ? -17.815 -5.968 21.605 1.00 90.69 200 LYS A O 1
ATOM 1582 N N . SER A 1 201 ? -16.969 -7.784 20.625 1.00 89.25 201 SER A N 1
ATOM 1583 C CA . SER A 1 201 ? -16.463 -8.375 21.877 1.00 89.25 201 SER A CA 1
ATOM 1584 C C . SER A 1 201 ? -15.477 -7.497 22.666 1.00 89.25 201 SER A C 1
ATOM 1586 O O . SER A 1 201 ? -15.382 -7.643 23.886 1.00 89.25 201 SER A O 1
ATOM 1588 N N . LEU A 1 202 ? -14.718 -6.640 21.976 1.00 85.75 202 LEU A N 1
ATOM 1589 C CA . LEU A 1 202 ? -13.693 -5.777 22.564 1.00 85.75 202 LEU A CA 1
ATOM 1590 C C . LEU A 1 202 ? -14.277 -4.444 23.035 1.00 85.75 202 LEU A C 1
ATOM 1592 O O . LEU A 1 202 ? -13.904 -3.977 24.104 1.00 85.75 202 LEU A O 1
ATOM 1596 N N . PHE A 1 203 ? -15.210 -3.867 22.276 1.00 76.81 203 PHE A N 1
ATOM 1597 C CA . PHE A 1 203 ? -15.753 -2.534 22.545 1.00 76.81 203 PHE A CA 1
ATOM 1598 C C . PHE A 1 203 ? -17.086 -2.542 23.320 1.00 76.81 203 PHE A C 1
ATOM 1600 O O . PHE A 1 203 ? -17.448 -1.516 23.885 1.00 76.81 203 PHE A O 1
ATOM 1607 N N . THR A 1 204 ? -17.809 -3.670 23.425 1.00 67.88 204 THR A N 1
ATOM 1608 C CA . THR A 1 204 ? -19.037 -3.760 24.252 1.00 67.88 204 THR A CA 1
ATOM 1609 C C . THR A 1 204 ? -18.788 -4.206 25.689 1.00 67.88 204 THR A C 1
ATOM 1611 O O . THR A 1 204 ? -19.674 -4.068 26.533 1.00 67.88 204 THR A O 1
ATOM 1614 N N . LYS A 1 205 ? -17.611 -4.760 26.009 1.00 55.44 205 LYS A N 1
ATOM 1615 C CA . LYS A 1 205 ? -17.233 -4.980 27.406 1.00 55.44 205 LYS A CA 1
ATOM 1616 C C . LYS A 1 205 ? -16.923 -3.619 28.013 1.00 55.44 205 LYS A C 1
ATOM 1618 O O . LYS A 1 205 ? -15.807 -3.125 27.899 1.00 55.44 205 LYS A O 1
ATOM 1623 N N . SER A 1 206 ? -17.920 -3.038 28.673 1.00 47.56 206 SER A N 1
ATOM 1624 C CA . SER A 1 206 ? -17.782 -1.932 29.618 1.00 47.56 206 SER A CA 1
ATOM 1625 C C . SER A 1 206 ? -16.943 -2.376 30.823 1.00 47.56 206 SER A C 1
ATOM 1627 O O . SER A 1 206 ? -17.433 -2.464 31.943 1.00 47.56 206 SER A O 1
ATOM 1629 N N . ASP A 1 207 ? -15.682 -2.727 30.594 1.00 47.41 207 ASP A N 1
ATOM 1630 C CA . ASP A 1 207 ? -14.695 -2.896 31.645 1.00 47.41 207 ASP A CA 1
ATOM 1631 C C . ASP A 1 207 ? -13.876 -1.606 31.670 1.00 47.41 207 ASP A C 1
ATOM 1633 O O . ASP A 1 207 ? -12.735 -1.526 31.211 1.00 47.41 207 ASP A O 1
ATOM 1637 N N . THR A 1 208 ? -14.507 -0.556 32.201 1.00 47.66 208 THR A N 1
ATOM 1638 C CA . THR A 1 208 ? -13.887 0.741 32.514 1.00 47.66 208 THR A CA 1
ATOM 1639 C C . THR A 1 208 ? -12.694 0.603 33.473 1.00 47.66 208 THR A C 1
ATOM 1641 O O . THR A 1 208 ? -12.001 1.583 33.734 1.00 47.66 208 THR A O 1
ATOM 1644 N N . SER A 1 209 ? -12.406 -0.610 33.966 1.00 45.38 209 SER A N 1
ATOM 1645 C CA . SER A 1 209 ? -11.246 -0.933 34.794 1.00 45.38 209 SER A CA 1
ATOM 1646 C C . SER A 1 209 ? -9.990 -1.363 34.014 1.00 45.38 209 SER A C 1
ATOM 1648 O O . SER A 1 209 ? -8.895 -1.270 34.568 1.00 45.38 209 SER A O 1
ATOM 1650 N N . ARG A 1 210 ? -10.095 -1.795 32.741 1.00 43.97 210 ARG A N 1
ATOM 1651 C CA . ARG A 1 210 ? -8.952 -2.383 31.997 1.00 43.97 210 ARG A CA 1
ATOM 1652 C C . ARG A 1 210 ? -8.332 -1.518 30.908 1.00 43.97 210 ARG A C 1
ATOM 1654 O O . ARG A 1 210 ? -7.217 -1.807 30.490 1.00 43.97 210 ARG A O 1
ATOM 1661 N N . TYR A 1 211 ? -8.988 -0.442 30.487 1.00 45.94 211 TYR A N 1
ATOM 1662 C CA . TYR A 1 211 ? -8.425 0.498 29.513 1.00 45.94 211 TYR A CA 1
ATOM 1663 C C . TYR A 1 211 ? -7.844 1.739 30.197 1.00 45.94 211 TYR A C 1
ATOM 1665 O O . TYR A 1 211 ? -8.086 2.867 29.783 1.00 45.94 211 TYR A O 1
ATOM 1673 N N . LYS A 1 212 ? -7.032 1.545 31.242 1.00 36.03 212 LYS A N 1
ATOM 1674 C CA . LYS A 1 212 ? -5.970 2.512 31.531 1.00 36.03 212 LYS A CA 1
ATOM 1675 C C . LYS A 1 212 ? -4.794 2.160 30.634 1.00 36.03 212 LYS A C 1
ATOM 1677 O O . LYS A 1 212 ? -3.866 1.478 31.057 1.00 36.03 212 LYS A O 1
ATOM 1682 N N . ILE A 1 213 ? -4.838 2.630 29.390 1.00 40.59 213 ILE A N 1
ATOM 1683 C CA . ILE A 1 213 ? -3.594 2.862 28.660 1.00 40.59 213 ILE A CA 1
ATOM 1684 C C . ILE A 1 213 ? -2.957 4.063 29.365 1.00 40.59 213 ILE A C 1
ATOM 1686 O O . ILE A 1 213 ? -3.300 5.216 29.117 1.00 40.59 213 ILE A O 1
ATOM 1690 N N . SER A 1 214 ? -2.159 3.764 30.387 1.00 30.64 214 SER A N 1
ATOM 1691 C CA . SER A 1 214 ? -1.395 4.754 31.131 1.00 30.64 214 SER A CA 1
ATOM 1692 C C . SER A 1 214 ? -0.148 5.064 30.322 1.00 30.64 214 SER A C 1
ATOM 1694 O O . SER A 1 214 ? 0.810 4.298 30.358 1.00 30.64 214 SER A O 1
ATOM 1696 N N . PHE A 1 215 ? -0.165 6.181 29.606 1.00 38.59 215 PHE A N 1
ATOM 1697 C CA . PHE A 1 215 ? 1.053 6.802 29.108 1.00 38.59 215 PHE A CA 1
ATOM 1698 C C . PHE A 1 215 ? 1.676 7.595 30.258 1.00 38.59 215 PHE A C 1
ATOM 1700 O O . PHE A 1 215 ? 1.252 8.714 30.547 1.00 38.59 215 PHE A O 1
ATOM 1707 N N . THR A 1 216 ? 2.609 6.962 30.968 1.00 38.03 216 THR A N 1
ATOM 1708 C CA . THR A 1 216 ? 3.625 7.660 31.772 1.00 38.03 216 THR A CA 1
ATOM 1709 C C . THR A 1 216 ? 4.880 7.824 30.947 1.00 38.03 216 THR A C 1
ATOM 1711 O O . THR A 1 216 ? 5.269 6.803 30.333 1.00 38.03 216 THR A O 1
#

Organism: NCBI:txid3032

InterPro domains:
  IPR001365 Adenosine deaminase domain [PF00962] (32-192)
  IPR006330 Adenosine/adenine deaminase [PTHR11409] (5-197)
  IPR032466 Metal-dependent hydrolase [SSF51556] (4-192)

=== Feature glossary ===
Feature key, reading from the visual/contextual features back to the raw sequence:

Rendered structure images. Six rendered views show the 3D structure from the faces of a cube — i.e. along ±x, ±y, ±z. Rendering representation is drawn randomly per protein from cartoon (secondary-structure ribbons), sticks (backbone bonds), or molecular surface; coloring is either N→C rainbow (blue at the N-terminus through red at the C-terminus) or one color per chain.

Contact-map, Ramachandran, and PAE plots. The contact map is a binary N×N matrix image: pixel (i, j) is dark where Cα_i and Cα_j are within 8 Å and |i−j|>4. Because the |i−j|>4 filter removes local helical contacts, off-diagonal stripes parallel to the main diagonal indicate parallel β-sheets; stripes perpendicular to it indicate antiparallel β-sheets. The Ramachandran plot scatters every residue's (φ, ψ) pair against the sterically allowed regions. The PAE heatmap renders the predicted-aligned-error matrix.

InterPro / GO / CATH / organism. Database cross-references. InterPro integrates a dozen domain/family signature databases into unified entries with residue-range hits. GO terms attach function/process/location labels with evidence codes. CATH codes position the fold in a four-level structural taxonomy. Organism is the NCBI-taxonomy species name.

Nearest PDB structures. The Foldseek neighbor list gives the closest experimentally determined structures in the PDB, ranked by structural alignment. TM-score near 1 means near-identical fold; near 0.3 means only rough topology match. This is how one finds what a novel AlphaFold prediction most resembles in the solved-structure universe.

Predicted aligned error. PAE(i, j) answers: if I align the predicted and true structures on residue i, how far off (in Å) do I expect residue j to be? A block-diagonal PAE matrix with low values on the blocks and high values off-diagonal is the signature of a multi-domain protein with confidently predicted domains but uncertain inter-domain orientation.

Solvent-accessible surface area. Accessible surface area quantifies burial. A residue with SASA near zero is packed into the hydrophobic core; one with SASA >100 Å² sits on the surface. Computed here via the Shrake–Rupley numerical algorithm with a 1.4 Å probe.

B-factor. B-factor (Debye–Waller factor) reflects atomic displacement in the crystal lattice. It is an experimental observable (units Å²), not a prediction; low values mean the atom is pinned down, high values mean it moves or is heterogeneous across the crystal.

pLDDT. For AlphaFold models, the B-factor field carries pLDDT — the model's own estimate of local accuracy on a 0–100 scale. Regions with pLDDT<50 should be treated as essentially unmodeled; they often correspond to intrinsically disordered segments.

Backbone torsions (φ/ψ). φ (phi) and ψ (psi) are the two rotatable backbone dihedrals per residue: φ is the C(i-1)–N–Cα–C torsion, ψ is the N–Cα–C–N(i+1) torsion, both in degrees on (−180°, 180°]. α-helical residues cluster near (−60°, −45°); β-strand residues near (−120°, +130°). A Ramachandran plot is simply a scatter of (φ, ψ) for every residue.

Radius of gyration, Cα contacts, bounding box. Radius of gyration (Rg) is the root-mean-square distance of Cα atoms from their centroid — a single number for overall size and compactness. A globular domain of N residues has Rg ≈ 2.2·N^0.38 Å; an extended or disordered chain has a much larger Rg. The Cα contact count is the number of residue pairs whose Cα atoms are within 8 Å and are more than four positions apart in sequence — a standard proxy for tertiary packing density. The bounding box is the smallest axis-aligned box enclosing all Cα atoms.

Secondary structure (3-state, P-SEA). Three-state secondary structure (P-SEA) collapses the eight DSSP classes into helix (a), strand (b), and coil (c). P-SEA assigns these from Cα geometry alone — distances and angles — without requiring backbone oxygens, so it works on any Cα trace.

Secondary structure (8-state, DSSP). DSSP 8-state secondary structure assigns each residue one of H (α-helix), G (3₁₀-helix), I (π-helix), E (extended β-strand), B (isolated β-bridge), T (hydrogen-bonded turn), S (bend), or '-' (coil). The assignment is computed from backbone hydrogen-bond geometry via the Kabsch–Sander algorithm.

Foldseek 3Di. A 3Di character summarizes, for each residue, the relative orientation of the Cα frame of its nearest spatial neighbor. Because it encodes fold topology rather than chemistry, 3Di alignments detect remote structural similarity that sequence alignment misses.

mmCIF coordinates. The mmCIF block holds the 3D Cartesian coordinates of each backbone atom (N, Cα, C, O) in ångströms. mmCIF is the PDB's canonical archive format — a tagged-loop text representation of the atomic model.

Sequence. Sequence gives the chain of amino acids in standard one-letter code (A=alanine, C=cysteine, …, Y=tyrosine), read N→C. It is the only feature that is directly encoded by the gene; all structural features are derived from the folded form of this sequence.